Protein AF-A0A7Z9XCG2-F1 (afdb_monomer_lite)

Radius of gyration: 24.14 Å; chains: 1; bounding box: 69×81×58 Å

Foldseek 3Di:
DDDDDDDDPPPPPPPPPPVPPPQQAFAAAAFFLLCLQVVCVVVDDDDDPPHPLNVDHHADPLVSVLLVLLCVLPVVVSRQLRLDPCSSHHHDPLLSQLSNVVSVLSVPDDPQLVVLVVVQQPAFQVGRQHGRLLSVLSSQLSSDDCVSVPDRSSVDHSLVSCVRRVDVVPCVQQVDPVSQLSNLRHLLSLLSCLLVQADEDDQVPALQALVRCSVVSYHAQNNSQRVSQSSHVNRPWDKFKFWWQDPVNPDIGIWIWIADPVRFIKTATCRDCPAPPSSRIDGPVVRCVNIPTDGGDDD

Structure (mmCIF, N/CA/C/O backbone):
data_AF-A0A7Z9XCG2-F1
#
_entry.id   AF-A0A7Z9XCG2-F1
#
loop_
_atom_site.group_PDB
_atom_site.id
_atom_site.type_symbol
_atom_site.label_atom_id
_atom_site.label_alt_id
_atom_site.label_comp_id
_atom_site.label_asym_id
_atom_site.label_entity_id
_atom_site.label_seq_id
_atom_site.pdbx_PDB_ins_code
_atom_site.Cartn_x
_atom_site.Cartn_y
_atom_site.Cartn_z
_atom_site.occupancy
_atom_site.B_iso_or_equiv
_atom_site.auth_seq_id
_atom_site.auth_comp_id
_atom_site.auth_asym_id
_atom_site.auth_atom_id
_atom_site.pdbx_PDB_model_num
ATOM 1 N N . MET A 1 1 ? 47.042 -62.247 -29.965 1.00 40.38 1 MET A N 1
ATOM 2 C CA . MET A 1 1 ? 47.096 -61.196 -28.916 1.00 40.38 1 MET A CA 1
ATOM 3 C C . MET A 1 1 ? 45.791 -60.407 -28.897 1.00 40.38 1 MET A C 1
ATOM 5 O O . MET A 1 1 ? 45.128 -60.333 -29.918 1.00 40.38 1 MET A O 1
ATOM 9 N N . LYS A 1 2 ? 45.434 -59.864 -27.726 1.00 45.34 2 LYS A N 1
ATOM 10 C CA . LYS A 1 2 ? 44.213 -59.104 -27.384 1.00 45.34 2 LYS A CA 1
ATOM 11 C C . LYS A 1 2 ? 43.728 -58.096 -28.449 1.00 45.34 2 LYS A C 1
ATOM 13 O O . LYS A 1 2 ? 44.536 -57.294 -28.906 1.00 45.34 2 LYS A O 1
ATOM 18 N N . ARG A 1 3 ? 42.401 -57.996 -28.631 1.00 40.50 3 ARG A N 1
ATOM 19 C CA . ARG A 1 3 ? 41.632 -56.726 -28.552 1.00 40.50 3 ARG A CA 1
ATOM 20 C C . ARG A 1 3 ? 40.118 -56.988 -28.499 1.00 40.50 3 ARG A C 1
ATOM 22 O O . ARG A 1 3 ? 39.452 -57.114 -29.516 1.00 40.50 3 ARG A O 1
ATOM 29 N N . THR A 1 4 ? 39.580 -57.059 -27.284 1.00 44.38 4 THR A N 1
ATOM 30 C CA . THR A 1 4 ? 38.139 -57.021 -27.011 1.00 44.38 4 THR A CA 1
ATOM 31 C C . THR A 1 4 ? 37.643 -55.575 -27.078 1.00 44.38 4 THR A C 1
ATOM 33 O O . THR A 1 4 ? 38.018 -54.748 -26.248 1.00 44.38 4 THR A O 1
ATOM 36 N N . GLY A 1 5 ? 36.805 -55.255 -28.064 1.00 42.22 5 GLY A N 1
ATOM 37 C CA . GLY A 1 5 ? 36.137 -53.956 -28.140 1.00 42.22 5 GLY A CA 1
ATOM 38 C C . GLY A 1 5 ? 35.002 -53.871 -27.120 1.00 42.22 5 GLY A C 1
ATOM 39 O O . GLY A 1 5 ? 33.993 -54.554 -27.268 1.00 42.22 5 GLY A O 1
ATOM 40 N N . ARG A 1 6 ? 35.149 -53.034 -26.086 1.00 46.16 6 ARG A N 1
ATOM 41 C CA . ARG A 1 6 ? 34.029 -52.653 -25.213 1.00 46.16 6 ARG A CA 1
ATOM 42 C C . ARG A 1 6 ? 33.215 -51.566 -25.908 1.00 46.16 6 ARG A C 1
ATOM 44 O O . ARG A 1 6 ? 33.686 -50.438 -26.026 1.00 46.16 6 ARG A O 1
ATOM 51 N N . LEU A 1 7 ? 32.002 -51.903 -26.339 1.00 46.25 7 LEU A N 1
ATOM 52 C CA . LEU A 1 7 ? 31.028 -50.921 -26.805 1.00 46.25 7 LEU A CA 1
ATOM 53 C C . LEU A 1 7 ? 30.497 -50.157 -25.581 1.00 46.25 7 LEU A C 1
ATOM 55 O O . LEU A 1 7 ? 29.787 -50.725 -24.752 1.00 46.25 7 LEU A O 1
ATOM 59 N N . LEU A 1 8 ? 30.896 -48.894 -25.423 1.00 42.44 8 LEU A N 1
ATOM 60 C CA . LEU A 1 8 ? 30.461 -48.061 -24.303 1.00 42.44 8 LEU A CA 1
ATOM 61 C C . LEU A 1 8 ? 29.087 -47.458 -24.633 1.00 42.44 8 LEU A C 1
ATOM 63 O O . LEU A 1 8 ? 28.996 -46.489 -25.383 1.00 42.44 8 LEU A O 1
ATOM 67 N N . PHE A 1 9 ? 28.014 -48.037 -24.091 1.00 43.38 9 PHE A N 1
ATOM 68 C CA . PHE A 1 9 ? 26.669 -47.466 -24.201 1.00 43.38 9 PHE A CA 1
ATOM 69 C C . PHE A 1 9 ? 26.565 -46.222 -23.303 1.00 43.38 9 PHE A C 1
ATOM 71 O O . PHE A 1 9 ? 26.283 -46.316 -22.109 1.00 43.38 9 PHE A O 1
ATOM 78 N N . LEU A 1 10 ? 26.822 -45.045 -23.877 1.00 40.88 10 LEU A N 1
ATOM 79 C CA . LEU A 1 10 ? 26.555 -43.761 -23.231 1.00 40.88 10 LEU A CA 1
ATOM 80 C C . LEU A 1 10 ? 25.041 -43.514 -23.206 1.00 40.88 10 LEU A C 1
ATOM 82 O O . LEU A 1 10 ? 24.465 -42.985 -24.155 1.00 40.88 10 LEU A O 1
ATOM 86 N N . PHE A 1 11 ? 24.397 -43.883 -22.099 1.00 41.41 11 PHE A N 1
ATOM 87 C CA . PHE A 1 11 ? 23.059 -43.390 -21.780 1.00 41.41 11 PHE A CA 1
ATOM 88 C C . PHE A 1 11 ? 23.144 -41.889 -21.485 1.00 41.41 11 PHE A C 1
ATOM 90 O O . PHE A 1 11 ? 23.519 -41.467 -20.391 1.00 41.41 11 PHE A O 1
ATOM 97 N N . LEU A 1 12 ? 22.800 -41.083 -22.489 1.00 40.59 12 LEU A N 1
ATOM 98 C CA . LEU A 1 12 ? 22.635 -39.639 -22.371 1.00 40.59 12 LEU A CA 1
ATOM 99 C C . LEU A 1 12 ? 21.358 -39.362 -21.569 1.00 40.59 12 LEU A C 1
ATOM 101 O O . LEU A 1 12 ? 20.262 -39.215 -22.108 1.00 40.59 12 LEU A O 1
ATOM 105 N N . LEU A 1 13 ? 21.514 -39.366 -20.246 1.00 39.84 13 LEU A N 1
ATOM 106 C CA . LEU A 1 13 ? 20.454 -39.139 -19.277 1.00 39.84 13 LEU A CA 1
ATOM 107 C C . LEU A 1 13 ? 20.057 -37.655 -19.296 1.00 39.84 13 LEU A C 1
ATOM 109 O O . LEU A 1 13 ? 20.489 -36.878 -18.446 1.00 39.84 13 LEU A O 1
ATOM 113 N N . PHE A 1 14 ? 19.242 -37.262 -20.279 1.00 39.81 14 PHE A N 1
ATOM 114 C CA . PHE A 1 14 ? 18.624 -35.938 -20.352 1.00 39.81 14 PHE A CA 1
ATOM 115 C C . PHE A 1 14 ? 17.732 -35.718 -19.122 1.00 39.81 14 PHE A C 1
ATOM 117 O O . PHE A 1 14 ? 16.536 -36.008 -19.127 1.00 39.81 14 PHE A O 1
ATOM 124 N N . HIS A 1 15 ? 18.322 -35.182 -18.055 1.00 38.41 15 HIS A N 1
ATOM 125 C CA . HIS A 1 15 ? 17.577 -34.524 -16.994 1.00 38.41 15 HIS A CA 1
ATOM 126 C C . HIS A 1 15 ? 16.995 -33.241 -17.574 1.00 38.41 15 HIS A C 1
ATOM 128 O O . HIS A 1 15 ? 17.601 -32.171 -17.510 1.00 38.41 15 HIS A O 1
ATOM 134 N N . VAL A 1 16 ? 15.802 -33.366 -18.157 1.00 42.75 16 VAL A N 1
ATOM 135 C CA . VAL A 1 16 ? 14.917 -32.227 -18.368 1.00 42.75 16 VAL A CA 1
ATOM 136 C C . VAL A 1 16 ? 14.549 -31.720 -16.979 1.00 42.75 16 VAL A C 1
ATOM 138 O O . VAL A 1 16 ? 13.588 -32.176 -16.360 1.00 42.75 16 VAL A O 1
ATOM 141 N N . LEU A 1 17 ? 15.349 -30.779 -16.480 1.00 39.91 17 LEU A N 1
ATOM 142 C CA . LEU A 1 17 ? 14.949 -29.876 -15.416 1.00 39.91 17 LEU A CA 1
ATOM 143 C C . LEU A 1 17 ? 13.786 -29.048 -15.965 1.00 39.91 17 LEU A C 1
ATOM 145 O O . LEU A 1 17 ? 13.971 -27.937 -16.456 1.00 39.91 17 LEU A O 1
ATOM 149 N N . MET A 1 18 ? 12.576 -29.610 -15.891 1.00 38.16 18 MET A N 1
ATOM 150 C CA . MET A 1 18 ? 11.360 -28.814 -15.884 1.00 38.16 18 MET A CA 1
ATOM 151 C C . MET A 1 18 ? 11.425 -27.982 -14.611 1.00 38.16 18 MET A C 1
ATOM 153 O O . MET A 1 18 ? 10.976 -28.411 -13.550 1.00 38.16 18 MET A O 1
ATOM 157 N N . GLY A 1 19 ? 12.079 -26.825 -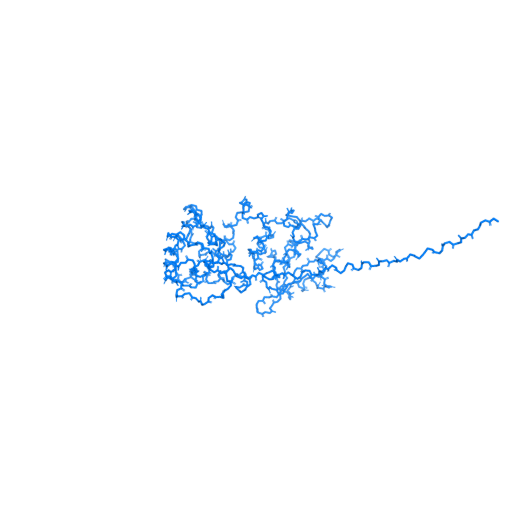14.715 1.00 39.88 19 GLY A N 1
ATOM 158 C CA . GLY A 1 19 ? 12.068 -25.811 -13.681 1.00 39.88 19 GLY A CA 1
ATOM 159 C C . GLY A 1 19 ? 10.615 -25.454 -13.451 1.00 39.88 19 GLY A C 1
ATOM 160 O O . GLY A 1 19 ? 9.997 -24.818 -14.302 1.00 39.88 19 GLY A O 1
ATOM 161 N N . SER A 1 20 ? 10.061 -25.940 -12.342 1.00 41.78 20 SER A N 1
ATOM 162 C CA . SER A 1 20 ? 8.688 -25.676 -11.955 1.00 41.78 20 SER A CA 1
ATOM 163 C C . SER A 1 20 ? 8.487 -24.168 -11.991 1.00 41.78 20 SER A C 1
ATOM 165 O O . SER A 1 20 ? 9.092 -23.459 -11.184 1.00 41.78 20 SER A O 1
ATOM 167 N N . CYS A 1 21 ? 7.663 -23.671 -12.917 1.00 52.31 21 CYS A N 1
ATOM 168 C CA . CYS A 1 21 ? 7.185 -22.297 -12.863 1.00 52.31 21 CYS A CA 1
ATOM 169 C C . CYS A 1 21 ? 6.356 -22.181 -11.586 1.00 52.31 21 CYS A C 1
ATOM 171 O O . CYS A 1 21 ? 5.164 -22.477 -11.587 1.00 52.31 21 CYS A O 1
ATOM 173 N N . ALA A 1 22 ? 7.020 -21.836 -10.483 1.00 64.38 22 ALA A N 1
ATOM 174 C CA . ALA A 1 22 ? 6.398 -21.665 -9.190 1.00 64.38 22 ALA A CA 1
ATOM 175 C C . ALA A 1 22 ? 5.382 -20.534 -9.331 1.00 64.38 22 ALA A C 1
ATOM 177 O O . ALA A 1 22 ? 5.745 -19.360 -9.429 1.00 64.38 22 ALA A O 1
ATOM 178 N N . THR A 1 23 ? 4.107 -20.906 -9.429 1.00 79.81 23 THR A N 1
ATOM 179 C CA . THR A 1 23 ? 3.012 -19.953 -9.548 1.00 79.81 23 THR A CA 1
ATOM 180 C C . THR A 1 23 ? 3.060 -19.051 -8.326 1.00 79.81 23 THR A C 1
ATOM 182 O O . THR A 1 23 ? 2.970 -19.537 -7.199 1.00 79.81 23 THR A O 1
ATOM 185 N N . ILE A 1 24 ? 3.234 -17.746 -8.546 1.00 85.31 24 ILE A N 1
ATOM 186 C CA . ILE A 1 24 ? 3.252 -16.763 -7.462 1.00 85.31 24 ILE A CA 1
ATOM 187 C C . ILE A 1 24 ? 1.910 -16.866 -6.741 1.00 85.31 24 ILE A C 1
ATOM 189 O O . ILE A 1 24 ? 0.857 -16.624 -7.333 1.00 85.31 24 ILE A O 1
ATOM 193 N N . GLN A 1 25 ? 1.954 -17.280 -5.477 1.00 89.19 25 GLN A N 1
ATOM 194 C CA . GLN A 1 25 ? 0.763 -17.377 -4.653 1.00 89.19 25 GLN A CA 1
ATOM 195 C C . GLN A 1 25 ? 0.230 -15.964 -4.419 1.00 89.19 25 GLN A C 1
ATOM 197 O O . GLN A 1 25 ? 0.954 -15.099 -3.925 1.00 89.19 25 GLN A O 1
ATOM 202 N N . ARG A 1 26 ? -1.035 -15.732 -4.786 1.00 92.56 26 ARG A N 1
ATOM 203 C CA . ARG A 1 26 ? -1.718 -14.475 -4.474 1.00 92.56 26 ARG A CA 1
ATOM 204 C C . ARG A 1 26 ? -1.811 -14.316 -2.962 1.00 92.56 26 ARG A C 1
ATOM 206 O O . ARG A 1 26 ? -2.138 -15.272 -2.253 1.00 92.56 26 ARG A O 1
ATOM 213 N N . THR A 1 27 ? -1.547 -13.108 -2.486 1.00 92.44 27 THR A N 1
ATOM 214 C CA . THR A 1 27 ? -1.779 -12.735 -1.095 1.00 92.44 27 THR A CA 1
ATOM 215 C C . THR A 1 27 ? -3.277 -12.849 -0.777 1.00 92.44 27 THR A C 1
ATOM 217 O O . THR A 1 27 ? -4.140 -12.879 -1.660 1.00 92.44 27 THR A O 1
ATOM 220 N N . GLN A 1 28 ? -3.576 -13.030 0.505 1.00 92.38 28 GLN A N 1
ATOM 221 C CA . GLN A 1 28 ? -4.927 -13.044 1.053 1.00 92.38 28 GLN A CA 1
ATOM 222 C C . GLN A 1 28 ? -5.018 -11.944 2.118 1.00 92.38 28 GLN A C 1
ATOM 224 O O . GLN A 1 28 ? -4.022 -11.725 2.824 1.00 92.38 28 GLN A O 1
ATOM 229 N N . PRO A 1 29 ? -6.172 -11.272 2.267 1.00 93.94 29 PRO A N 1
ATOM 230 C CA . PRO A 1 29 ? -6.393 -10.318 3.343 1.00 93.94 29 PRO A CA 1
ATOM 231 C C . PRO A 1 29 ? -6.125 -10.935 4.716 1.00 93.94 29 PRO A C 1
ATOM 233 O O . PRO A 1 29 ? -6.481 -12.086 4.981 1.00 93.94 29 PRO A O 1
ATOM 236 N N . ASN A 1 30 ? -5.516 -10.163 5.616 1.00 93.94 30 ASN A N 1
ATOM 237 C CA . ASN A 1 30 ? -5.499 -10.528 7.025 1.00 93.94 30 ASN A CA 1
ATOM 238 C C . ASN A 1 30 ? -6.943 -10.581 7.539 1.00 93.94 30 ASN A C 1
ATOM 240 O O . ASN A 1 30 ? -7.778 -9.736 7.206 1.00 93.94 30 ASN A O 1
ATOM 244 N N . VAL A 1 31 ? -7.219 -11.548 8.409 1.00 93.31 31 VAL A N 1
ATOM 245 C CA . VAL A 1 31 ? -8.427 -11.510 9.231 1.00 93.31 31 VAL A CA 1
ATOM 246 C C . VAL A 1 31 ? -8.263 -10.381 10.248 1.00 93.31 31 VAL A C 1
ATOM 248 O O . VAL A 1 31 ? -7.180 -10.170 10.791 1.00 93.31 31 VAL A O 1
ATOM 251 N N . THR A 1 32 ? -9.330 -9.625 10.481 1.00 95.38 32 THR A N 1
ATOM 252 C CA . THR A 1 32 ? -9.276 -8.464 11.369 1.00 95.38 32 THR A CA 1
ATOM 253 C C . THR A 1 32 ? -9.030 -8.865 12.829 1.00 95.38 32 THR A C 1
ATOM 255 O O . THR A 1 32 ? -9.556 -9.865 13.320 1.00 95.38 32 THR A O 1
ATOM 258 N N . ALA A 1 33 ? -8.249 -8.068 13.553 1.00 95.44 33 ALA A N 1
ATOM 259 C CA . ALA A 1 33 ? -7.972 -8.265 14.969 1.00 95.44 33 ALA A CA 1
ATOM 260 C C . ALA A 1 33 ? -9.211 -8.044 15.860 1.00 95.44 33 ALA A C 1
ATOM 262 O O . ALA A 1 33 ? -9.196 -8.461 17.016 1.00 95.44 33 ALA A O 1
ATOM 263 N N . LEU A 1 34 ? -10.297 -7.460 15.330 1.00 95.88 34 LEU A N 1
ATOM 264 C CA . LEU A 1 34 ? -11.549 -7.237 16.064 1.00 95.88 34 LEU A CA 1
ATOM 265 C C . LEU A 1 34 ? -12.199 -8.535 16.574 1.00 95.88 34 LEU A C 1
ATOM 267 O O . LEU A 1 34 ? -12.823 -8.509 17.630 1.00 95.88 34 LEU A O 1
ATOM 271 N N . TYR A 1 35 ? -11.972 -9.686 15.926 1.00 94.44 35 TYR A N 1
ATOM 272 C CA . TYR A 1 35 ? -12.418 -10.993 16.448 1.00 94.44 35 TYR A CA 1
ATOM 273 C C . TYR A 1 35 ? -11.757 -11.383 17.787 1.00 94.44 35 TYR A C 1
ATOM 275 O O . TYR A 1 35 ? -12.170 -12.348 18.418 1.00 94.44 35 TYR A O 1
ATOM 283 N N . ARG A 1 36 ? -10.742 -10.640 18.253 1.00 94.00 36 ARG A N 1
ATOM 284 C CA . ARG A 1 36 ? -10.112 -10.794 19.579 1.00 94.00 36 ARG A CA 1
ATOM 285 C C . ARG A 1 36 ? -10.729 -9.862 20.638 1.00 94.00 36 ARG A C 1
ATOM 287 O O . ARG A 1 36 ? -10.115 -9.642 21.685 1.00 94.00 36 ARG A O 1
ATOM 294 N N . ILE A 1 37 ? -11.902 -9.282 20.355 1.00 94.69 37 ILE A N 1
ATOM 295 C CA . ILE A 1 37 ? -12.646 -8.356 21.222 1.00 94.69 37 ILE A CA 1
ATOM 296 C C . ILE A 1 37 ? -14.043 -8.948 21.507 1.00 94.69 37 ILE A C 1
ATOM 298 O O . ILE A 1 37 ? -14.983 -8.693 20.750 1.00 94.69 37 ILE A O 1
ATOM 302 N N . PRO A 1 38 ? -14.222 -9.703 22.611 1.00 91.81 38 PRO A N 1
ATOM 303 C CA . PRO A 1 38 ? -15.470 -10.428 22.887 1.00 91.81 38 PRO A CA 1
ATOM 304 C C . PRO A 1 38 ? -16.731 -9.550 22.920 1.00 91.81 38 PRO A C 1
ATOM 306 O O . PRO A 1 38 ? -17.813 -9.998 22.558 1.00 91.81 38 PRO A O 1
ATOM 309 N N . ALA A 1 39 ? -16.603 -8.279 23.318 1.00 94.19 39 ALA A N 1
ATOM 310 C CA . ALA A 1 39 ? -17.728 -7.347 23.431 1.00 94.19 39 ALA A CA 1
ATOM 311 C C . ALA A 1 39 ? -18.404 -6.991 22.089 1.00 94.19 39 ALA A C 1
ATOM 313 O O . ALA A 1 39 ? -19.564 -6.580 22.087 1.00 94.19 39 ALA A O 1
ATOM 314 N N . ILE A 1 40 ? -17.700 -7.141 20.960 1.00 93.62 40 ILE A N 1
ATOM 315 C CA . ILE A 1 40 ? -18.233 -6.854 19.616 1.00 93.62 40 ILE A CA 1
ATOM 316 C C . ILE A 1 40 ? -18.288 -8.086 18.712 1.00 93.62 40 ILE A C 1
ATOM 318 O O . ILE A 1 40 ? -18.834 -7.985 17.622 1.00 93.62 40 ILE A O 1
ATOM 322 N N . GLU A 1 41 ? -17.797 -9.248 19.155 1.00 89.25 41 GLU A N 1
ATOM 323 C CA . GLU A 1 41 ? -17.725 -10.484 18.358 1.00 89.25 41 GLU A CA 1
ATOM 324 C C . GLU A 1 41 ? -19.065 -10.843 17.691 1.00 89.25 41 GLU A C 1
ATOM 326 O O . GLU A 1 41 ? -19.109 -11.104 16.493 1.00 89.25 41 GLU A O 1
ATOM 331 N N . ALA A 1 42 ? -20.173 -10.748 18.434 1.00 90.06 42 ALA A N 1
ATOM 332 C CA . ALA A 1 42 ? -21.524 -11.027 17.937 1.00 90.06 42 ALA A CA 1
ATOM 333 C C . ALA A 1 42 ? -22.054 -10.022 16.886 1.00 90.06 42 ALA A C 1
ATOM 335 O O . ALA A 1 42 ? -23.115 -10.249 16.308 1.00 90.06 42 ALA A O 1
ATOM 336 N N . GLN A 1 43 ? -21.352 -8.907 16.664 1.00 93.56 43 GLN A N 1
ATOM 337 C CA . GLN A 1 43 ? -21.676 -7.882 15.665 1.00 93.56 43 GLN A CA 1
ATOM 338 C C . GLN A 1 43 ? -20.814 -8.005 14.400 1.00 93.56 43 GLN A C 1
ATOM 340 O O . GLN A 1 43 ? -21.110 -7.353 13.398 1.00 93.56 43 GLN A O 1
ATOM 345 N N . LEU A 1 44 ? -19.737 -8.797 14.444 1.00 92.56 44 LEU A N 1
ATOM 346 C CA . LEU A 1 44 ? -18.829 -8.978 13.316 1.00 92.56 44 LEU A CA 1
ATOM 347 C C . LEU A 1 44 ? -19.453 -9.908 12.259 1.00 92.56 44 LEU A C 1
ATOM 349 O O . LEU A 1 44 ? -20.291 -10.754 12.588 1.00 92.56 44 LEU A O 1
ATOM 353 N N . PRO A 1 45 ? -19.038 -9.800 10.983 1.00 89.69 45 PRO A N 1
ATOM 354 C CA . PRO A 1 45 ? -19.406 -10.776 9.963 1.00 89.69 45 PRO A CA 1
ATOM 355 C C . PRO A 1 45 ? -19.035 -12.215 10.379 1.00 89.69 45 PRO A C 1
ATOM 357 O O . PRO A 1 45 ? -18.085 -12.411 11.137 1.00 89.69 45 PRO A O 1
ATOM 360 N N . PRO A 1 46 ? -19.722 -13.252 9.867 1.00 87.56 46 PRO A N 1
ATOM 361 C CA . PRO A 1 46 ? -19.322 -14.633 10.116 1.00 87.56 46 PRO A CA 1
ATOM 362 C C . PRO A 1 46 ? -17.908 -14.909 9.590 1.00 87.56 46 PRO A C 1
ATOM 364 O O . PRO A 1 46 ? -17.623 -14.705 8.409 1.00 87.56 46 PRO A O 1
ATOM 367 N N . LEU A 1 47 ? -17.030 -15.410 10.457 1.00 84.19 47 LEU A N 1
ATOM 368 C CA . LEU A 1 47 ? -15.678 -15.812 10.084 1.00 84.19 47 LEU A CA 1
ATOM 369 C C . LEU A 1 47 ? -15.650 -17.276 9.633 1.00 84.19 47 LEU A C 1
ATOM 371 O O . LEU A 1 47 ? -16.277 -18.139 10.248 1.00 84.19 47 LEU A O 1
ATOM 375 N N . GLU A 1 48 ? -14.869 -17.587 8.596 1.00 74.75 48 GLU A N 1
ATOM 376 C CA . GLU A 1 48 ? -14.622 -18.981 8.230 1.00 74.75 48 GLU A CA 1
ATOM 377 C C . GLU A 1 48 ? -13.950 -19.734 9.390 1.00 74.75 48 GLU A C 1
ATOM 379 O O . GLU A 1 48 ? -12.927 -19.302 9.932 1.00 74.75 48 GLU A O 1
ATOM 384 N N . ALA A 1 49 ? -14.503 -20.899 9.743 1.00 60.00 49 ALA A N 1
ATOM 385 C CA . ALA A 1 49 ? -14.224 -21.647 10.977 1.00 60.00 49 ALA A CA 1
ATOM 386 C C . ALA A 1 49 ? -12.792 -22.224 11.126 1.00 60.00 49 ALA A C 1
ATOM 388 O O . ALA A 1 49 ? -12.560 -23.115 11.941 1.00 60.00 49 ALA A O 1
ATOM 389 N N . LYS A 1 50 ? -11.827 -21.763 10.321 1.00 62.50 50 LYS A N 1
ATOM 390 C CA . LYS A 1 50 ? -10.424 -22.210 10.300 1.00 62.50 50 LYS A CA 1
ATOM 391 C C . LYS A 1 50 ? -9.408 -21.078 10.506 1.00 62.50 50 LYS A C 1
ATOM 393 O O . LYS A 1 50 ? -8.213 -21.317 10.355 1.00 62.50 50 LYS A O 1
ATOM 398 N N . SER A 1 51 ? -9.846 -19.860 10.837 1.00 71.06 51 SER A N 1
ATOM 399 C CA . SER A 1 51 ? -8.931 -18.730 11.049 1.00 71.06 51 SER A CA 1
ATOM 400 C C . SER A 1 51 ? -7.997 -18.947 12.257 1.00 71.06 51 SER A C 1
ATOM 402 O O . SER A 1 51 ? -8.483 -19.046 13.386 1.00 71.06 51 SER A O 1
ATOM 404 N N . PRO A 1 52 ? -6.657 -18.926 12.081 1.00 70.44 52 PRO A N 1
ATOM 405 C CA . PRO A 1 52 ? -5.702 -19.061 13.188 1.00 70.44 52 PRO A CA 1
ATOM 406 C C . PRO A 1 52 ? -5.746 -17.915 14.210 1.00 70.44 52 PRO A C 1
ATOM 408 O O . PRO A 1 52 ? -5.147 -18.020 15.279 1.00 70.44 52 PRO A O 1
ATOM 411 N N . LEU A 1 53 ? -6.412 -16.801 13.884 1.00 67.56 53 LEU A N 1
ATOM 412 C CA . LEU A 1 53 ? -6.528 -15.631 14.759 1.00 67.56 53 LEU A CA 1
ATOM 413 C C . LEU A 1 53 ? -7.499 -15.840 15.928 1.00 67.56 53 LEU A C 1
ATOM 415 O O . LEU A 1 53 ? -7.282 -15.241 16.977 1.00 67.56 53 LEU A O 1
ATOM 419 N N . LEU A 1 54 ? -8.484 -16.738 15.793 1.00 65.25 54 LEU A N 1
ATOM 420 C CA . LEU A 1 54 ? -9.401 -17.110 16.884 1.00 65.25 54 LEU A CA 1
ATOM 421 C C . LEU A 1 54 ? -8.696 -17.835 18.044 1.00 65.25 54 LEU A C 1
ATOM 423 O O . LEU A 1 54 ? -9.214 -17.878 19.152 1.00 65.25 54 LEU A O 1
ATOM 427 N N . ALA A 1 55 ? -7.507 -18.396 17.804 1.00 70.50 55 ALA A N 1
ATOM 428 C CA . ALA A 1 55 ? -6.707 -19.078 18.822 1.00 70.50 55 ALA A CA 1
ATOM 429 C C . ALA A 1 55 ? -5.735 -18.143 19.573 1.00 70.50 55 ALA A C 1
ATOM 431 O O . ALA A 1 55 ? -4.901 -18.623 20.341 1.00 70.50 55 ALA A O 1
ATOM 432 N N . ARG A 1 56 ? -5.775 -16.824 19.324 1.00 81.12 56 ARG A N 1
ATOM 433 C CA . ARG A 1 56 ? -4.884 -15.847 19.972 1.00 81.12 56 ARG A CA 1
ATOM 434 C C . ARG A 1 56 ? -5.521 -15.246 21.219 1.00 81.12 56 ARG A C 1
ATOM 436 O O . ARG A 1 56 ? -6.735 -15.122 21.320 1.00 81.12 56 ARG A O 1
ATOM 443 N N . GLU A 1 57 ? -4.668 -14.810 22.141 1.00 88.56 57 GLU A N 1
ATOM 444 C CA . GLU A 1 57 ? -5.075 -14.034 23.314 1.00 88.56 57 GLU A CA 1
ATOM 445 C C . GLU A 1 57 ? -5.892 -12.789 22.916 1.00 88.56 57 GLU A C 1
ATOM 447 O O . GLU A 1 57 ? -5.624 -12.199 21.858 1.00 88.56 57 GLU A O 1
ATOM 452 N N . PRO A 1 58 ? -6.820 -12.320 23.771 1.00 92.81 58 PRO A N 1
ATOM 453 C CA . PRO A 1 58 ? -7.485 -11.033 23.590 1.00 92.81 58 PRO A CA 1
ATOM 454 C C . PRO A 1 58 ? -6.498 -9.876 23.377 1.00 92.81 58 PRO A C 1
ATOM 456 O O . PRO A 1 58 ? -5.332 -9.933 23.784 1.00 92.81 58 PRO A O 1
ATOM 459 N N . LEU A 1 59 ? -6.968 -8.807 22.735 1.00 94.88 59 LEU A N 1
ATOM 460 C CA . LEU A 1 59 ? -6.204 -7.558 22.642 1.00 94.88 59 LEU A CA 1
ATOM 461 C C . LEU A 1 59 ? -6.079 -6.883 24.027 1.00 94.88 59 LEU A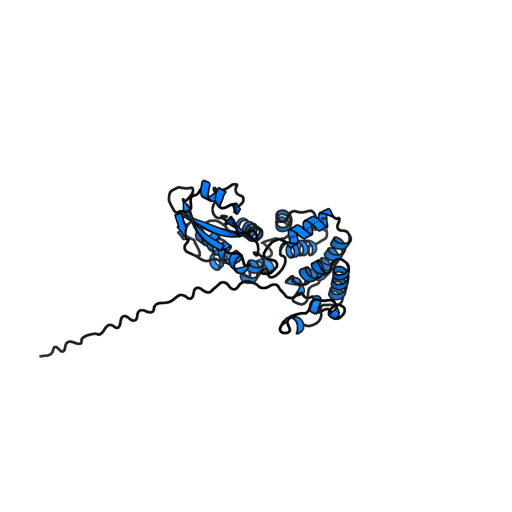 C 1
ATOM 463 O O . LEU A 1 59 ? -6.925 -7.118 24.896 1.00 94.88 59 LEU A O 1
ATOM 467 N N . PRO A 1 60 ? -5.077 -6.013 24.261 1.00 96.12 60 PRO A N 1
ATOM 468 C CA . PRO A 1 60 ? -4.961 -5.274 25.518 1.00 96.12 60 PRO A CA 1
ATOM 469 C C . PRO A 1 60 ? -6.217 -4.419 25.777 1.00 96.12 60 PRO A C 1
ATOM 471 O O . PRO A 1 60 ? -6.725 -3.824 24.825 1.00 96.12 60 PRO A O 1
ATOM 474 N N . PRO A 1 61 ? -6.718 -4.286 27.022 1.00 96.88 61 PRO A N 1
ATOM 475 C CA . PRO A 1 61 ? -7.967 -3.565 27.294 1.00 96.88 61 PRO A CA 1
ATOM 476 C C . PRO A 1 61 ? -8.064 -2.138 26.713 1.00 96.88 61 PRO A C 1
ATOM 478 O O . PRO A 1 61 ? -9.121 -1.822 26.169 1.00 96.88 61 PRO A O 1
ATOM 481 N N . PRO A 1 62 ? -7.002 -1.298 26.710 1.00 97.69 62 PRO A N 1
ATOM 482 C CA . PRO A 1 62 ? -7.053 0.013 26.051 1.00 97.69 62 PRO A CA 1
ATOM 483 C C . PRO A 1 62 ? -7.324 -0.079 24.543 1.00 97.69 62 PRO A C 1
ATOM 485 O O . PRO A 1 62 ? -8.062 0.724 23.989 1.00 97.69 62 PRO A O 1
ATOM 488 N N . VAL A 1 63 ? -6.770 -1.097 23.880 1.00 97.62 63 VAL A N 1
ATOM 489 C CA . VAL A 1 63 ? -6.953 -1.341 22.441 1.00 97.62 63 VAL A CA 1
ATOM 490 C C . VAL A 1 63 ? -8.355 -1.861 22.151 1.00 97.62 63 VAL A C 1
ATOM 492 O O . VAL A 1 63 ? -8.949 -1.473 21.152 1.00 97.62 63 VAL A O 1
ATOM 495 N N . GLN A 1 64 ? -8.907 -2.701 23.034 1.00 97.81 64 GLN A N 1
ATOM 496 C CA . GLN A 1 64 ? -10.300 -3.138 22.925 1.00 97.81 64 GLN A CA 1
ATOM 497 C C . GLN A 1 64 ? -11.265 -1.949 22.989 1.00 97.81 64 GLN A C 1
ATOM 499 O O . GLN A 1 64 ? -12.156 -1.866 22.151 1.00 97.81 64 GLN A O 1
ATOM 504 N N . ALA A 1 65 ? -11.069 -1.029 23.939 1.00 98.06 65 ALA A N 1
ATOM 505 C CA . ALA A 1 65 ? -11.905 0.163 24.082 1.00 98.06 65 ALA A CA 1
ATOM 506 C C . ALA A 1 65 ? -11.825 1.074 22.843 1.00 98.06 65 ALA A C 1
ATOM 508 O O . ALA A 1 65 ? -12.855 1.407 22.265 1.00 98.06 65 ALA A O 1
ATOM 509 N N . LEU A 1 66 ? -10.612 1.386 22.374 1.00 98.44 66 LEU A N 1
ATOM 510 C CA . LEU A 1 66 ? -10.407 2.227 21.188 1.00 98.44 66 LEU A CA 1
ATOM 511 C C . LEU A 1 66 ? -10.991 1.614 19.905 1.00 98.44 66 LEU A C 1
ATOM 513 O O . LEU A 1 66 ? -11.536 2.334 19.073 1.00 98.44 66 LEU A O 1
ATOM 517 N N . PHE A 1 67 ? -10.921 0.288 19.740 1.00 98.25 67 PHE A N 1
ATOM 518 C CA . PHE A 1 67 ? -11.577 -0.383 18.614 1.00 98.25 67 PHE A CA 1
ATOM 519 C C . PHE A 1 67 ? -13.100 -0.425 18.739 1.00 98.25 67 PHE A C 1
ATOM 521 O O . PHE A 1 67 ? -13.769 -0.355 17.715 1.00 98.25 67 PHE A O 1
ATOM 528 N N . GLN A 1 68 ? -13.657 -0.537 19.948 1.00 98.00 68 GLN A N 1
ATOM 529 C CA . GLN A 1 68 ? -15.107 -0.449 20.160 1.00 98.00 68 GLN A CA 1
ATOM 530 C C . GLN A 1 68 ? -15.631 0.944 19.794 1.00 98.00 68 GLN A C 1
ATOM 532 O O . GLN A 1 68 ? -16.647 1.057 19.113 1.00 98.00 68 GLN A O 1
ATOM 537 N N . GLU A 1 69 ? -14.904 1.989 20.190 1.00 98.19 69 GLU A N 1
ATOM 538 C CA . GLU A 1 69 ? -15.196 3.379 19.838 1.00 98.19 69 GLU A CA 1
ATOM 539 C C . GLU A 1 69 ? -15.094 3.615 18.325 1.00 98.19 69 GLU A C 1
ATOM 541 O O . GLU A 1 69 ? -16.061 4.054 17.704 1.00 98.19 69 GLU A O 1
ATOM 546 N N . LEU A 1 70 ? -13.978 3.221 17.700 1.00 98.19 70 LEU A N 1
ATOM 547 C CA . LEU A 1 70 ? -13.807 3.342 16.251 1.00 98.19 70 LEU A CA 1
ATOM 548 C C . LEU A 1 70 ? -14.862 2.538 15.472 1.00 98.19 70 LEU A C 1
ATOM 550 O O . LEU A 1 70 ? -15.346 3.016 14.454 1.00 98.19 70 LEU A O 1
ATOM 554 N N . TYR A 1 71 ? -15.262 1.355 15.950 1.00 97.94 71 TYR A N 1
ATOM 555 C CA . TYR A 1 71 ? -16.313 0.542 15.323 1.00 97.94 71 TYR A CA 1
ATOM 556 C C . TYR A 1 71 ? -17.708 1.175 15.444 1.00 97.94 71 TYR A C 1
ATOM 558 O O . TYR A 1 71 ? -18.538 0.996 14.554 1.00 97.94 71 TYR A O 1
ATOM 566 N N . ALA A 1 72 ? -17.966 1.930 16.517 1.00 97.31 72 ALA A N 1
ATOM 567 C CA . ALA A 1 72 ? -19.193 2.708 16.674 1.00 97.31 72 ALA A CA 1
ATOM 568 C C . ALA A 1 72 ? -19.220 3.962 15.776 1.00 97.31 72 ALA A C 1
ATOM 570 O O . ALA A 1 72 ? -20.302 4.381 15.364 1.00 97.31 72 ALA A O 1
ATOM 571 N N . LEU A 1 73 ? -18.054 4.540 15.455 1.00 97.38 73 LEU A N 1
ATOM 572 C CA . LEU A 1 73 ? -17.910 5.646 14.498 1.00 97.38 73 LEU A CA 1
ATOM 573 C C . LEU A 1 73 ? -18.016 5.170 13.038 1.00 97.38 73 LEU A C 1
ATOM 575 O O . LEU A 1 73 ? -18.794 5.721 12.263 1.00 97.38 73 LEU A O 1
ATOM 579 N N . ASP A 1 74 ? -17.233 4.154 12.669 1.00 97.81 74 ASP A N 1
ATOM 580 C CA . ASP A 1 74 ? -17.217 3.518 11.350 1.00 97.81 74 ASP A CA 1
ATOM 581 C C . ASP A 1 74 ? -16.755 2.054 11.475 1.00 97.81 74 ASP A C 1
ATOM 583 O O . ASP A 1 74 ? -15.564 1.734 11.579 1.00 97.81 74 ASP A O 1
ATOM 587 N N . SER A 1 75 ? -17.723 1.138 11.434 1.00 97.31 75 SER A N 1
ATOM 588 C CA . SER A 1 75 ? -17.477 -0.301 11.532 1.00 97.31 75 SER A CA 1
ATOM 589 C C . SER A 1 75 ? -16.628 -0.848 10.383 1.00 97.31 75 SER A C 1
ATOM 591 O O . SER A 1 75 ? -15.821 -1.752 10.603 1.00 97.31 75 SER A O 1
ATOM 593 N N . SER A 1 76 ? -16.745 -0.298 9.171 1.00 96.88 76 SER A N 1
ATOM 594 C CA . SER A 1 76 ? -15.995 -0.772 8.000 1.00 96.88 76 SER A CA 1
ATOM 595 C C . SER A 1 76 ? -14.527 -0.362 8.085 1.00 96.88 76 SER A C 1
ATOM 597 O O . SER A 1 76 ? -13.634 -1.181 7.850 1.00 96.88 76 SER A O 1
ATOM 599 N N . LEU A 1 77 ? -14.267 0.874 8.511 1.00 98.00 77 LEU A N 1
ATOM 600 C CA . LEU A 1 77 ? -12.920 1.365 8.772 1.00 98.00 77 LEU A CA 1
ATOM 601 C C . LEU A 1 77 ? -12.259 0.627 9.942 1.00 98.00 77 LEU A C 1
ATOM 603 O O . LEU A 1 77 ? -11.099 0.230 9.834 1.00 98.00 77 LEU A O 1
ATOM 607 N N . ALA A 1 78 ? -12.988 0.383 11.035 1.00 98.12 78 ALA A N 1
ATOM 608 C CA . ALA A 1 78 ? -12.478 -0.376 12.177 1.00 98.12 78 ALA A CA 1
ATOM 609 C C . ALA A 1 78 ? -12.082 -1.813 11.787 1.00 98.12 78 ALA A C 1
ATOM 611 O O . ALA A 1 78 ? -11.007 -2.289 12.170 1.00 98.12 78 ALA A O 1
ATOM 612 N N . LEU A 1 79 ? -12.904 -2.485 10.967 1.00 97.06 79 LEU A N 1
ATOM 613 C CA . LEU A 1 79 ? -12.582 -3.797 10.399 1.00 97.06 79 LEU A CA 1
ATOM 614 C C . LEU A 1 79 ? -11.278 -3.755 9.585 1.00 97.06 79 LEU A C 1
ATOM 616 O O . LEU A 1 79 ? -10.454 -4.657 9.755 1.00 97.06 79 LEU A O 1
ATOM 620 N N . GLU A 1 80 ? -11.068 -2.730 8.749 1.00 97.69 80 GLU A N 1
ATOM 621 C CA . GLU A 1 80 ? -9.864 -2.571 7.914 1.00 97.69 80 GLU A CA 1
ATOM 622 C C . GLU A 1 80 ? -8.608 -2.212 8.730 1.00 97.69 80 GLU A C 1
ATOM 624 O O . GLU A 1 80 ? -7.562 -2.828 8.517 1.00 97.69 80 GLU A O 1
ATOM 629 N N . ILE A 1 81 ? -8.701 -1.310 9.720 1.00 97.69 81 ILE A N 1
ATOM 630 C CA . ILE A 1 81 ? -7.606 -1.023 10.672 1.00 97.69 81 ILE A CA 1
ATOM 631 C C . ILE A 1 81 ? -7.187 -2.310 11.389 1.00 97.69 81 ILE A C 1
ATOM 633 O O . ILE A 1 81 ? -5.999 -2.606 11.502 1.00 97.69 81 ILE A O 1
ATOM 637 N N . GLY A 1 82 ? -8.144 -3.136 11.821 1.00 97.06 82 GLY A N 1
ATOM 638 C CA . GLY A 1 82 ? -7.831 -4.407 12.469 1.00 97.06 82 GLY A CA 1
ATOM 639 C C . GLY A 1 82 ? -7.100 -5.415 11.568 1.00 97.06 82 GLY A C 1
ATOM 640 O O . GLY A 1 82 ? -6.561 -6.390 12.089 1.00 97.06 82 GLY A O 1
ATOM 641 N N . LYS A 1 83 ? -7.021 -5.213 10.242 1.00 97.00 83 LYS A N 1
ATOM 642 C CA . LYS A 1 83 ? -6.185 -6.032 9.338 1.00 97.00 83 LYS A CA 1
ATOM 643 C C . LYS A 1 83 ? -4.708 -5.620 9.341 1.00 97.00 83 LYS A C 1
ATOM 645 O O . LYS A 1 83 ? -3.873 -6.394 8.867 1.00 97.00 83 LYS A O 1
ATOM 650 N N . LEU A 1 84 ? -4.358 -4.439 9.860 1.00 97.94 84 LEU A N 1
ATOM 651 C CA . LEU A 1 84 ? -2.976 -3.948 9.867 1.00 97.94 84 LEU A CA 1
ATOM 652 C C . LEU A 1 84 ? -2.040 -4.897 10.658 1.00 97.94 84 LEU A C 1
ATOM 654 O O . LEU A 1 84 ? -2.458 -5.440 11.692 1.00 97.94 84 LEU A O 1
ATOM 658 N N . PRO A 1 85 ? -0.786 -5.122 10.204 1.00 95.88 85 PRO A N 1
ATOM 659 C CA . PRO A 1 85 ? 0.229 -5.933 10.892 1.00 95.88 85 PRO A CA 1
ATOM 660 C C . PRO A 1 85 ? 0.394 -5.606 12.379 1.00 95.88 85 PRO A C 1
ATOM 662 O O . PRO A 1 85 ? 0.528 -6.510 13.203 1.00 95.88 85 PRO A O 1
ATOM 665 N N . GLU A 1 86 ? 0.316 -4.318 12.703 1.00 95.88 86 GLU A N 1
ATOM 666 C CA . GLU A 1 86 ? 0.447 -3.707 14.025 1.00 95.88 86 GLU A CA 1
ATOM 667 C C . GLU A 1 86 ? -0.504 -4.321 15.073 1.00 95.88 86 GLU A C 1
ATOM 669 O O . GLU A 1 86 ? -0.150 -4.406 16.249 1.00 95.88 86 GLU A O 1
ATOM 674 N N . PHE A 1 87 ? -1.674 -4.822 14.652 1.00 95.94 87 PHE A N 1
ATOM 675 C CA . PHE A 1 87 ? -2.691 -5.422 15.532 1.00 95.94 87 PHE A CA 1
ATOM 676 C C . PHE A 1 87 ? -2.799 -6.947 15.435 1.00 95.94 87 PHE A C 1
ATOM 678 O O . PHE A 1 87 ? -3.563 -7.570 16.177 1.00 95.94 87 PHE A O 1
ATOM 685 N N . GLN A 1 88 ? -2.022 -7.584 14.554 1.00 94.06 88 GLN A N 1
ATOM 686 C CA . GLN A 1 88 ? -2.026 -9.045 14.439 1.00 94.06 88 GLN A CA 1
ATOM 687 C C . GLN A 1 88 ? -1.398 -9.705 15.679 1.00 94.06 88 GLN A C 1
ATOM 689 O O . GLN A 1 88 ? -1.814 -10.796 16.075 1.00 94.06 88 GLN A O 1
ATOM 694 N N . GLY A 1 89 ? -0.400 -9.053 16.285 1.00 92.00 89 GLY A N 1
ATOM 695 C CA . GLY A 1 89 ? 0.258 -9.475 17.527 1.00 92.00 89 GLY A CA 1
ATOM 696 C C . GLY A 1 89 ? -0.328 -8.813 18.779 1.00 92.00 89 GLY A C 1
ATOM 697 O O . GLY A 1 89 ? -1.515 -8.490 18.832 1.00 92.00 89 GLY A O 1
ATOM 698 N N . GLN A 1 90 ? 0.516 -8.601 19.791 1.00 93.56 90 GLN A N 1
ATOM 699 C CA . GLN A 1 90 ? 0.213 -7.684 20.891 1.00 93.56 90 GLN A CA 1
ATOM 700 C C . GLN A 1 90 ? 0.798 -6.298 20.545 1.00 93.56 90 GLN A C 1
ATOM 702 O O . GLN A 1 90 ? 2.016 -6.202 20.379 1.00 93.56 90 GLN A O 1
ATOM 707 N N . PRO A 1 91 ? -0.027 -5.245 20.381 1.00 95.06 91 PRO A N 1
ATOM 708 C CA . PRO A 1 91 ? 0.446 -3.906 20.025 1.00 95.06 91 PRO A CA 1
ATOM 709 C C . PRO A 1 91 ? 1.211 -3.249 21.183 1.00 95.06 91 PRO A C 1
ATOM 711 O O . PRO A 1 91 ? 0.841 -3.390 22.350 1.00 95.06 91 PRO A O 1
ATOM 714 N N . GLY A 1 92 ? 2.270 -2.504 20.859 1.00 95.56 92 GLY A N 1
ATOM 715 C CA . GLY A 1 92 ? 3.051 -1.730 21.824 1.00 95.56 92 GLY A CA 1
ATOM 716 C C . GLY A 1 92 ? 2.482 -0.330 22.064 1.00 95.56 92 GLY A C 1
ATOM 717 O O . GLY A 1 92 ? 1.554 0.115 21.391 1.00 95.56 92 GLY A O 1
ATOM 718 N N . GLN A 1 93 ? 3.075 0.412 23.005 1.00 95.44 93 GLN A N 1
ATOM 719 C CA . GLN A 1 93 ? 2.573 1.732 23.412 1.00 95.44 93 GLN A CA 1
ATOM 720 C C . GLN A 1 93 ? 2.444 2.732 22.246 1.00 95.44 93 GLN A C 1
ATOM 722 O O . GLN A 1 93 ? 1.480 3.493 22.214 1.00 95.44 93 GLN A O 1
ATOM 727 N N . ARG A 1 94 ? 3.366 2.706 21.267 1.00 94.25 94 ARG A N 1
ATOM 728 C CA . ARG A 1 94 ? 3.286 3.560 20.065 1.00 94.25 94 ARG A CA 1
ATOM 729 C C . ARG A 1 94 ? 2.025 3.266 19.251 1.00 94.25 94 ARG A C 1
ATOM 731 O O . ARG A 1 94 ? 1.324 4.201 18.885 1.00 94.25 94 ARG A O 1
ATOM 738 N N . GLN A 1 95 ? 1.701 1.988 19.046 1.00 96.25 95 GLN A N 1
ATOM 739 C CA . GLN A 1 95 ? 0.498 1.567 18.324 1.00 96.25 95 GLN A CA 1
ATOM 740 C C . GLN A 1 95 ? -0.782 1.938 19.086 1.00 96.25 95 GLN A C 1
ATOM 742 O O . GLN A 1 95 ? -1.754 2.358 18.472 1.00 96.25 95 GLN A O 1
ATOM 747 N N . ILE A 1 96 ? -0.786 1.833 20.421 1.00 97.00 96 ILE A N 1
ATOM 748 C CA . ILE A 1 96 ? -1.935 2.240 21.251 1.00 97.00 96 ILE A CA 1
ATOM 749 C C . ILE A 1 96 ? -2.184 3.750 21.122 1.00 97.00 96 ILE A C 1
ATOM 751 O O . ILE A 1 96 ? -3.311 4.170 20.872 1.00 97.00 96 ILE A O 1
ATOM 755 N N . SER A 1 97 ? -1.136 4.569 21.248 1.00 95.12 97 SER A N 1
ATOM 756 C CA . SER A 1 97 ? -1.243 6.027 21.114 1.00 95.12 97 SER A CA 1
ATOM 757 C C . SER A 1 97 ? -1.608 6.469 19.692 1.00 95.12 97 SER A C 1
ATOM 759 O O . SER A 1 97 ? -2.388 7.405 19.535 1.00 95.12 97 SER A O 1
ATOM 761 N N . ALA A 1 98 ? -1.102 5.784 18.663 1.00 95.88 98 ALA A N 1
ATOM 762 C CA . ALA A 1 98 ? -1.497 6.019 17.277 1.00 95.88 98 ALA A CA 1
ATOM 763 C C . ALA A 1 98 ? -2.967 5.645 17.019 1.00 95.88 98 ALA A C 1
ATOM 765 O O . ALA A 1 98 ? -3.649 6.374 16.306 1.00 95.88 98 ALA A O 1
ATOM 766 N N . LEU A 1 99 ? -3.482 4.571 17.639 1.00 97.81 99 LEU A N 1
ATOM 767 C CA . LEU A 1 99 ? -4.894 4.190 17.524 1.00 97.81 99 LEU A CA 1
ATOM 768 C C . LEU A 1 99 ? -5.809 5.228 18.173 1.00 97.81 99 LEU A C 1
ATOM 770 O O . LEU A 1 99 ? -6.792 5.605 17.552 1.00 97.81 99 LEU A O 1
ATOM 774 N N . ALA A 1 100 ? -5.462 5.731 19.362 1.00 97.00 100 ALA A N 1
ATOM 775 C CA . ALA A 1 100 ? -6.227 6.793 20.020 1.00 97.00 100 ALA A CA 1
ATOM 776 C C . ALA A 1 100 ? -6.324 8.044 19.134 1.00 97.00 100 ALA A C 1
ATOM 778 O O . ALA A 1 100 ? -7.417 8.464 18.771 1.00 97.00 100 ALA A O 1
ATOM 779 N N . ARG A 1 101 ? -5.172 8.539 18.664 1.00 95.81 101 ARG A N 1
ATOM 780 C CA . ARG A 1 101 ? -5.097 9.682 17.741 1.00 95.81 101 ARG A CA 1
ATOM 781 C C . ARG A 1 101 ? -5.837 9.442 16.426 1.00 95.81 101 ARG A C 1
ATOM 783 O O . ARG A 1 101 ? -6.334 10.393 15.837 1.00 95.81 101 ARG A O 1
ATOM 790 N N . PHE A 1 102 ? -5.882 8.199 15.941 1.00 96.69 102 PHE A N 1
ATOM 791 C CA . PHE A 1 102 ? -6.647 7.844 14.749 1.00 96.69 102 PHE A CA 1
ATOM 792 C C . PHE A 1 102 ? -8.156 7.886 15.022 1.00 96.69 102 PHE A C 1
ATOM 794 O O . PHE A 1 102 ? -8.896 8.416 14.202 1.00 96.69 102 PHE A O 1
ATOM 801 N N . THR A 1 103 ? -8.617 7.388 16.171 1.00 97.44 103 THR A N 1
ATOM 802 C CA . THR A 1 103 ? -10.025 7.486 16.583 1.00 97.44 103 THR A CA 1
ATOM 803 C C . THR A 1 103 ? -10.467 8.948 16.706 1.00 97.44 103 THR A C 1
ATOM 805 O O . THR A 1 103 ? -11.457 9.319 16.073 1.00 97.44 103 THR A O 1
ATOM 808 N N . ASP A 1 104 ? -9.689 9.789 17.400 1.00 95.81 104 ASP A N 1
ATOM 809 C CA . ASP A 1 104 ? -9.927 11.241 17.506 1.00 95.81 104 ASP A CA 1
ATOM 810 C C . ASP A 1 104 ? -10.027 11.885 16.108 1.00 95.81 104 ASP A C 1
ATOM 812 O O . ASP A 1 104 ? -10.992 12.572 15.769 1.00 95.81 104 ASP A O 1
ATOM 816 N N . LEU A 1 105 ? -9.048 11.582 15.248 1.00 95.69 105 LEU A N 1
ATOM 817 C CA . LEU A 1 105 ? -8.964 12.079 13.878 1.00 95.69 105 LEU A CA 1
ATOM 818 C C . LEU A 1 105 ? -10.189 11.709 13.022 1.00 95.69 105 LEU A C 1
ATOM 820 O O . LEU A 1 105 ? -10.606 12.506 12.185 1.00 95.69 105 LEU A O 1
ATOM 824 N N . ILE A 1 106 ? -10.768 10.519 13.201 1.00 97.38 106 ILE A N 1
ATOM 825 C CA . ILE A 1 106 ? -11.957 10.070 12.457 1.00 97.38 106 ILE A CA 1
ATOM 826 C C . ILE A 1 106 ? -13.249 10.683 13.009 1.00 97.38 106 ILE A C 1
ATOM 828 O O . ILE A 1 106 ? -14.156 10.999 12.223 1.00 97.38 106 ILE A O 1
ATOM 832 N N . ALA A 1 107 ? -13.329 10.887 14.327 1.00 97.31 107 ALA A N 1
ATOM 833 C CA . ALA A 1 107 ? -14.441 11.587 14.962 1.00 97.31 107 ALA A CA 1
ATOM 834 C C . ALA A 1 107 ? -14.558 13.028 14.430 1.00 97.31 107 ALA A C 1
ATOM 836 O O . ALA A 1 107 ? -15.629 13.422 13.960 1.00 97.31 107 ALA A O 1
ATOM 837 N N . ASP A 1 108 ? -13.436 13.754 14.389 1.00 96.38 108 ASP A N 1
ATOM 838 C CA . ASP A 1 108 ? -13.369 15.156 13.955 1.00 96.38 108 ASP A CA 1
ATOM 839 C C . ASP A 1 108 ? -13.286 15.352 12.425 1.00 96.38 108 ASP A C 1
ATOM 841 O O . ASP A 1 108 ? -13.397 16.479 11.934 1.00 96.38 108 ASP A O 1
ATOM 845 N N . ALA A 1 109 ? -13.108 14.281 11.639 1.00 96.94 109 ALA A N 1
ATOM 846 C CA . ALA A 1 109 ? -12.900 14.395 10.196 1.00 96.94 109 ALA A CA 1
ATOM 847 C C . ALA A 1 109 ? -14.115 14.973 9.439 1.00 96.94 109 ALA A C 1
ATOM 849 O O . ALA A 1 109 ? -15.248 14.472 9.504 1.00 96.94 109 ALA A O 1
ATOM 850 N N . THR A 1 110 ? -13.828 16.000 8.640 1.00 97.69 110 THR A N 1
ATOM 851 C CA . THR A 1 110 ? -14.749 16.670 7.715 1.00 97.69 110 THR A CA 1
ATOM 852 C C . THR A 1 110 ? -15.178 15.750 6.558 1.00 97.69 110 THR A C 1
ATOM 854 O O . THR A 1 110 ? -14.519 14.744 6.278 1.00 97.69 110 THR A O 1
ATOM 857 N N . PRO A 1 111 ? -16.255 16.085 5.817 1.00 97.94 111 PRO A N 1
ATOM 858 C CA . PRO A 1 111 ? -16.678 15.305 4.651 1.00 97.94 111 PRO A CA 1
ATOM 859 C C . PRO A 1 111 ? -15.608 15.176 3.555 1.00 97.94 111 PRO A C 1
ATOM 861 O O . PRO A 1 111 ? -15.534 14.142 2.896 1.00 97.94 111 PRO A O 1
ATOM 864 N N . GLU A 1 112 ? -14.764 16.196 3.368 1.00 98.12 112 GLU A N 1
ATOM 865 C CA . GLU A 1 112 ? -13.668 16.178 2.389 1.00 98.12 112 GLU A CA 1
ATOM 866 C C . GLU A 1 112 ? -12.551 15.213 2.814 1.00 98.12 112 GLU A C 1
ATOM 868 O O . GLU A 1 112 ? -12.136 14.363 2.030 1.00 98.12 112 GLU A O 1
ATOM 873 N N . GLU A 1 113 ? -12.137 15.264 4.083 1.00 97.69 113 GLU A N 1
ATOM 874 C CA . GLU A 1 113 ? -11.151 14.341 4.664 1.00 97.69 113 GLU A CA 1
ATOM 875 C C . GLU A 1 113 ? -11.656 12.887 4.650 1.00 97.69 113 GLU A C 1
ATOM 877 O O . GLU A 1 113 ? -10.894 11.973 4.337 1.00 97.69 113 GLU A O 1
ATOM 882 N N . LYS A 1 114 ? -12.955 12.661 4.906 1.00 97.50 114 LYS A N 1
ATOM 883 C CA . LYS A 1 114 ? -13.599 11.338 4.786 1.00 97.50 114 LYS A CA 1
ATOM 884 C C . LYS A 1 114 ? -13.655 10.846 3.335 1.00 97.50 114 LYS A C 1
ATOM 886 O O . LYS A 1 114 ? -13.411 9.669 3.086 1.00 97.50 114 LYS A O 1
ATOM 891 N N . SER A 1 115 ? -13.904 11.738 2.374 1.00 97.94 115 SER A N 1
ATOM 892 C CA . SER A 1 115 ? -13.854 11.420 0.939 1.00 97.94 115 SER A CA 1
ATOM 893 C C . SER A 1 115 ? -12.436 11.050 0.482 1.00 97.94 115 SER A C 1
ATOM 895 O O . SER A 1 115 ? -12.244 10.050 -0.210 1.00 97.94 115 SER A O 1
ATOM 897 N N . ASN A 1 116 ? -11.415 11.789 0.928 1.00 98.19 116 ASN A N 1
ATOM 898 C CA . ASN A 1 116 ? -10.026 11.443 0.629 1.00 98.19 116 ASN A CA 1
ATOM 899 C C . ASN A 1 116 ? -9.608 10.124 1.299 1.00 98.19 116 ASN A C 1
ATOM 901 O O . ASN A 1 116 ? -8.970 9.292 0.658 1.00 98.19 116 ASN A O 1
ATOM 905 N N . LEU A 1 117 ? -10.030 9.872 2.545 1.00 98.25 117 LEU A N 1
ATOM 906 C CA . LEU A 1 117 ? -9.822 8.576 3.193 1.00 98.25 117 LEU A CA 1
ATOM 907 C C . LEU A 1 117 ? -10.434 7.431 2.375 1.00 98.25 117 LEU A C 1
ATOM 909 O O . LEU A 1 117 ? -9.753 6.433 2.161 1.00 98.25 117 LEU A O 1
ATOM 913 N N . ALA A 1 118 ? -11.657 7.578 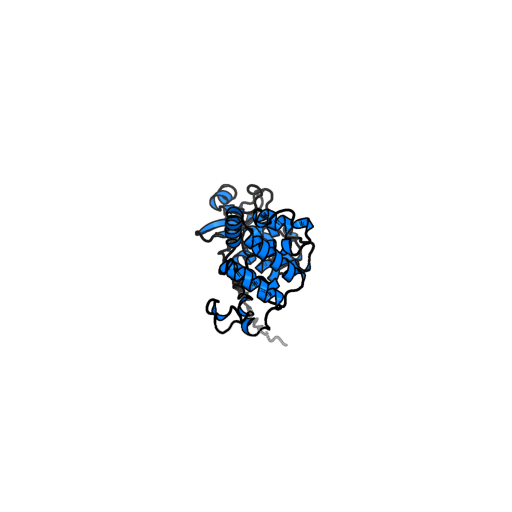1.858 1.00 98.06 118 ALA A N 1
ATOM 914 C CA . ALA A 1 118 ? -12.269 6.571 0.988 1.00 98.06 118 ALA A CA 1
ATOM 915 C C . ALA A 1 118 ? -11.418 6.294 -0.270 1.00 98.06 118 ALA A C 1
ATOM 917 O O . ALA A 1 118 ? -11.152 5.135 -0.583 1.00 98.06 118 ALA A O 1
ATOM 918 N N . ASN A 1 119 ? -10.891 7.335 -0.928 1.00 97.69 119 ASN A N 1
ATOM 919 C CA . ASN A 1 119 ? -9.972 7.172 -2.065 1.00 97.69 119 ASN A CA 1
ATOM 920 C C . ASN A 1 119 ? -8.685 6.417 -1.675 1.00 97.69 119 ASN A C 1
ATOM 922 O O . ASN A 1 119 ? -8.204 5.571 -2.427 1.00 97.69 119 ASN A O 1
ATOM 926 N N . LEU A 1 120 ? -8.131 6.691 -0.489 1.00 98.25 120 LEU A N 1
ATOM 927 C CA . LEU A 1 120 ? -6.949 6.000 0.038 1.00 98.25 120 LEU A CA 1
ATOM 928 C C . LEU A 1 120 ? -7.246 4.537 0.407 1.00 98.25 120 LEU A C 1
ATOM 930 O O . LEU A 1 120 ? -6.383 3.674 0.236 1.00 98.25 120 LEU A O 1
ATOM 934 N N . LEU A 1 121 ? -8.460 4.232 0.877 1.00 97.94 121 LEU A N 1
ATOM 935 C CA . LEU A 1 121 ? -8.898 2.865 1.162 1.00 97.94 121 LEU A CA 1
ATOM 936 C C . LEU A 1 121 ? -9.031 2.010 -0.104 1.00 97.94 121 LEU A C 1
ATOM 938 O O . LEU A 1 121 ? -8.854 0.797 -0.002 1.00 97.94 121 LEU A O 1
ATOM 942 N N . GLU A 1 122 ? -9.253 2.601 -1.279 1.00 96.94 122 GLU A N 1
ATOM 943 C CA . GLU A 1 122 ? -9.334 1.884 -2.560 1.00 96.94 122 GLU A CA 1
ATOM 944 C C . GLU A 1 122 ? -7.973 1.527 -3.187 1.00 96.94 122 GLU A C 1
ATOM 946 O O . GLU A 1 122 ? -7.924 0.771 -4.155 1.00 96.94 122 GLU A O 1
ATOM 951 N N . VAL A 1 123 ? -6.848 2.013 -2.653 1.00 97.88 123 VAL A N 1
ATOM 952 C CA . VAL A 1 123 ? -5.512 1.762 -3.227 1.00 97.88 123 VAL A CA 1
ATOM 953 C C . VAL A 1 123 ? -5.107 0.288 -3.089 1.00 97.88 123 VAL A C 1
ATOM 955 O O . VAL A 1 123 ? -4.930 -0.229 -1.983 1.00 97.88 123 VAL A O 1
ATOM 958 N N . GLY A 1 124 ? -4.886 -0.384 -4.220 1.00 96.69 124 GLY A N 1
ATOM 959 C CA . GLY A 1 124 ? -4.513 -1.803 -4.260 1.00 96.69 124 GLY A CA 1
ATOM 960 C C . GLY A 1 124 ? -5.697 -2.760 -4.086 1.00 96.69 124 GLY A C 1
ATOM 961 O O . GLY A 1 124 ? -6.739 -2.382 -3.570 1.00 96.69 124 GLY A O 1
ATOM 962 N N . GLN A 1 125 ? -5.524 -4.003 -4.542 1.00 95.94 125 GLN A N 1
ATOM 963 C CA . GLN A 1 125 ? -6.479 -5.134 -4.528 1.00 95.94 125 GLN A CA 1
ATOM 964 C C . GLN A 1 125 ? -7.243 -5.393 -3.201 1.00 95.94 125 GLN A C 1
ATOM 966 O O . GLN A 1 125 ? -6.665 -6.149 -2.431 1.00 95.94 125 GLN A O 1
ATOM 971 N N . PRO A 1 126 ? -8.437 -4.882 -2.824 1.00 94.94 126 PRO A N 1
ATOM 972 C CA . PRO A 1 126 ? -8.961 -5.045 -1.453 1.00 94.94 126 PRO A CA 1
ATOM 973 C C . PRO A 1 126 ? -9.231 -6.507 -1.041 1.00 94.94 126 PRO A C 1
ATOM 975 O O . PRO A 1 126 ? -9.175 -6.850 0.140 1.00 94.94 126 PRO A O 1
ATOM 978 N N . GLU A 1 127 ? -9.460 -7.374 -2.026 1.00 94.12 127 GLU A N 1
ATOM 979 C CA . GLU A 1 127 ? -9.663 -8.821 -1.945 1.00 94.12 127 GLU A CA 1
ATOM 980 C C . GLU A 1 127 ? -8.365 -9.656 -2.041 1.00 94.12 127 GLU A C 1
ATOM 982 O O . GLU A 1 127 ? -8.376 -10.845 -1.721 1.00 94.12 127 GLU A O 1
ATOM 987 N N . PHE A 1 128 ? -7.238 -9.053 -2.446 1.00 95.19 128 PHE A N 1
ATOM 988 C CA . PHE A 1 128 ? -5.930 -9.722 -2.599 1.00 95.19 128 PHE A CA 1
ATOM 989 C C . PHE A 1 128 ? -4.815 -9.121 -1.730 1.00 95.19 128 PHE A C 1
ATOM 991 O O . PHE A 1 128 ? -3.824 -9.788 -1.433 1.00 95.19 128 PHE A O 1
ATOM 998 N N . ARG A 1 129 ? -4.942 -7.862 -1.307 1.00 95.50 129 ARG A N 1
ATOM 999 C CA . ARG A 1 129 ? -3.983 -7.160 -0.454 1.00 95.50 129 ARG A CA 1
ATOM 1000 C C . ARG A 1 129 ? -4.098 -7.688 0.964 1.00 95.50 129 ARG A C 1
ATOM 1002 O O . ARG A 1 129 ? -5.197 -7.907 1.467 1.00 95.50 129 ARG A O 1
ATOM 1009 N N . ARG A 1 130 ? -2.965 -7.834 1.652 1.00 96.06 130 ARG A N 1
ATOM 1010 C CA . ARG A 1 130 ? -2.979 -8.284 3.049 1.00 96.06 130 ARG A CA 1
ATOM 1011 C C . ARG A 1 130 ? -3.682 -7.267 3.963 1.00 96.06 130 ARG A C 1
ATOM 1013 O O . ARG A 1 130 ? -4.348 -7.661 4.916 1.00 96.06 130 ARG A O 1
ATOM 1020 N N . TYR A 1 131 ? -3.516 -5.977 3.678 1.00 97.88 131 TYR A N 1
ATOM 1021 C CA . TYR A 1 131 ? -4.068 -4.851 4.433 1.00 97.88 131 TYR A CA 1
ATOM 1022 C C . TYR A 1 131 ? -3.996 -3.558 3.606 1.00 97.88 131 TYR A C 1
ATOM 1024 O O . TYR A 1 131 ? -3.228 -3.479 2.642 1.00 97.88 131 TYR A O 1
ATOM 1032 N N . CYS A 1 132 ? -4.763 -2.536 3.994 1.00 98.50 132 CYS A N 1
ATOM 1033 C CA . CYS A 1 132 ? -4.669 -1.202 3.407 1.00 98.50 132 CYS A CA 1
ATOM 1034 C C . CYS A 1 132 ? -3.341 -0.517 3.774 1.00 98.50 132 CYS A C 1
ATOM 1036 O O . CYS A 1 132 ? -3.056 -0.247 4.941 1.00 98.50 132 CYS A O 1
ATOM 1038 N N . VAL A 1 133 ? -2.517 -0.229 2.769 1.00 98.44 133 VAL A N 1
ATOM 1039 C CA . VAL A 1 133 ? -1.164 0.316 2.963 1.00 98.44 133 VAL A CA 1
ATOM 1040 C C . VAL A 1 133 ? -1.137 1.833 3.152 1.00 98.44 133 VAL A C 1
ATOM 1042 O O . VAL A 1 133 ? -0.392 2.276 4.025 1.00 98.44 133 VAL A O 1
ATOM 1045 N N . PRO A 1 134 ? -1.960 2.646 2.461 1.00 98.56 134 PRO A N 1
ATOM 1046 C CA . PRO A 1 134 ? -2.105 4.058 2.820 1.00 98.56 134 PRO A CA 1
ATOM 1047 C C . PRO A 1 134 ? -2.598 4.243 4.256 1.00 98.56 134 PRO A C 1
ATOM 1049 O O . PRO A 1 134 ? -2.141 5.140 4.956 1.00 98.56 134 PRO A O 1
ATOM 1052 N N . LEU A 1 135 ? -3.465 3.342 4.728 1.00 98.25 135 LEU A N 1
ATOM 1053 C CA . LEU A 1 135 ? -3.943 3.338 6.107 1.00 98.25 135 LEU A CA 1
ATOM 1054 C C . LEU A 1 135 ? -2.821 3.004 7.102 1.00 98.25 135 LEU A C 1
ATOM 1056 O O . LEU A 1 135 ? -2.684 3.697 8.106 1.00 98.25 135 LEU A O 1
ATOM 1060 N N . GLN A 1 136 ? -1.964 2.020 6.792 1.00 98.19 136 GLN A N 1
ATOM 1061 C CA . GLN A 1 136 ? -0.735 1.774 7.561 1.00 98.19 136 GLN A CA 1
ATOM 1062 C C . GLN A 1 136 ? 0.186 3.003 7.564 1.00 98.19 136 GLN A C 1
ATOM 1064 O O . GLN A 1 136 ? 0.743 3.346 8.601 1.00 98.19 136 GLN A O 1
ATOM 1069 N N . ALA A 1 137 ? 0.337 3.682 6.425 1.00 97.62 137 ALA A N 1
ATOM 1070 C CA . ALA A 1 137 ? 1.184 4.862 6.306 1.00 97.62 137 ALA A CA 1
ATOM 1071 C C . ALA A 1 137 ? 0.660 6.034 7.160 1.00 97.62 137 ALA A C 1
ATOM 1073 O O . ALA A 1 137 ? 1.437 6.625 7.904 1.00 97.62 137 ALA A O 1
ATOM 1074 N N . ILE A 1 138 ? -0.653 6.305 7.155 1.00 96.94 138 ILE A N 1
ATOM 1075 C CA . ILE A 1 138 ? -1.287 7.246 8.098 1.00 96.94 138 ILE A CA 1
ATOM 1076 C C . ILE A 1 138 ? -0.991 6.825 9.542 1.00 96.94 138 ILE A C 1
ATOM 1078 O O . ILE A 1 138 ? -0.567 7.646 10.352 1.00 96.94 138 ILE A O 1
ATOM 1082 N N . PHE A 1 139 ? -1.158 5.542 9.861 1.00 95.38 139 PHE A N 1
ATOM 1083 C CA . PHE A 1 139 ? -0.918 5.023 11.204 1.00 95.38 139 PHE A CA 1
ATOM 1084 C C . PHE A 1 139 ? 0.527 5.259 11.674 1.00 95.38 139 PHE A C 1
ATOM 1086 O O . PHE A 1 139 ? 0.762 5.715 12.790 1.00 95.38 139 PHE A O 1
ATOM 1093 N N . TRP A 1 140 ? 1.499 5.044 10.786 1.00 95.69 140 TRP A N 1
ATOM 1094 C CA . TRP A 1 140 ? 2.917 5.313 11.021 1.00 95.69 140 TRP A CA 1
ATOM 1095 C C . TRP A 1 140 ? 3.257 6.795 11.214 1.00 95.69 140 TRP A C 1
ATOM 1097 O O . TRP A 1 140 ? 4.249 7.080 11.881 1.00 95.69 140 TRP A O 1
ATOM 1107 N N . LEU A 1 141 ? 2.466 7.731 10.676 1.00 94.38 141 LEU A N 1
ATOM 1108 C CA . LEU A 1 141 ? 2.583 9.160 11.001 1.00 94.38 141 LEU A CA 1
ATOM 1109 C C . LEU A 1 141 ? 2.083 9.437 12.421 1.00 94.38 141 LEU A C 1
ATOM 1111 O O . LEU A 1 141 ? 2.739 10.140 13.184 1.00 94.38 141 LEU A O 1
ATOM 111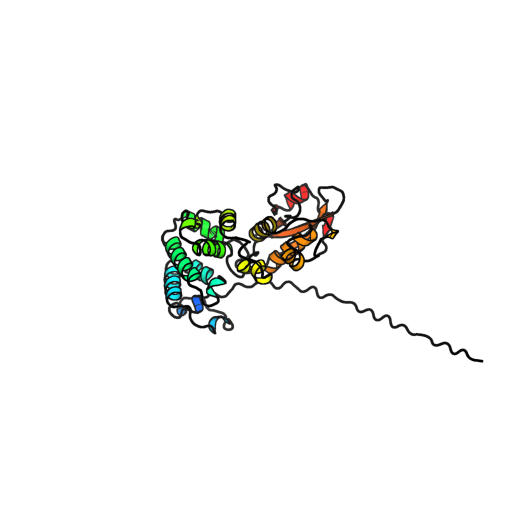5 N N . LEU A 1 142 ? 0.955 8.835 12.808 1.00 94.31 142 LEU A N 1
ATOM 1116 C CA . LEU A 1 142 ? 0.362 9.007 14.140 1.00 94.31 142 LEU A CA 1
ATOM 1117 C C . LEU A 1 142 ? 1.184 8.342 15.264 1.00 94.31 142 LEU A C 1
ATOM 1119 O O . LEU A 1 142 ? 1.065 8.742 16.425 1.00 94.31 142 LEU A O 1
ATOM 1123 N N . GLU A 1 143 ? 2.044 7.373 14.925 1.00 92.81 143 GLU A N 1
ATOM 1124 C CA . GLU A 1 143 ? 3.076 6.784 15.799 1.00 92.81 143 GLU A CA 1
ATOM 1125 C C . GLU A 1 143 ? 4.288 7.701 16.065 1.00 92.81 143 GLU A C 1
ATOM 1127 O O . GLU A 1 143 ? 5.137 7.353 16.900 1.00 92.81 143 GLU A O 1
ATOM 1132 N N . GLN A 1 144 ? 4.438 8.808 15.331 1.00 87.38 144 GLN A N 1
ATOM 1133 C CA . GLN A 1 144 ? 5.469 9.826 15.575 1.00 87.38 144 GLN A CA 1
ATOM 1134 C C . GLN A 1 144 ? 4.980 10.819 16.643 1.00 87.38 144 GLN A C 1
ATOM 1136 O O . GLN A 1 144 ? 3.828 10.770 17.078 1.00 87.38 144 GLN A O 1
ATOM 1141 N N . ASP A 1 145 ? 5.851 11.688 17.152 1.00 71.75 145 ASP A N 1
ATOM 1142 C CA . ASP A 1 145 ? 5.436 12.671 18.159 1.00 71.75 145 ASP A CA 1
ATOM 1143 C C . ASP A 1 145 ? 4.570 13.806 17.566 1.00 71.75 145 ASP A C 1
ATOM 1145 O O . ASP A 1 145 ? 4.291 13.870 16.367 1.00 71.75 145 ASP A O 1
ATOM 1149 N N . GLU A 1 146 ? 4.093 14.702 18.431 1.00 67.31 146 GLU A N 1
ATOM 1150 C CA . GLU A 1 146 ? 3.156 15.774 18.062 1.00 67.31 146 GLU A CA 1
ATOM 1151 C C . GLU A 1 146 ? 3.715 16.772 17.036 1.00 67.31 146 GLU A C 1
ATOM 1153 O O . GLU A 1 146 ? 2.946 17.520 16.432 1.00 67.31 146 GLU A O 1
ATOM 1158 N N . THR A 1 147 ? 5.030 16.792 16.782 1.00 62.88 147 THR A N 1
ATOM 1159 C CA . THR A 1 147 ? 5.623 17.726 15.815 1.00 62.88 147 THR A CA 1
ATOM 1160 C C . THR A 1 147 ? 5.173 17.463 14.376 1.00 62.88 147 THR A C 1
ATOM 1162 O O . THR A 1 147 ? 5.055 18.424 13.609 1.00 62.88 147 THR A O 1
ATOM 1165 N N . TYR A 1 148 ? 4.838 16.211 14.042 1.00 55.97 148 TYR A N 1
ATOM 1166 C CA . TYR A 1 148 ? 4.285 15.807 12.743 1.00 55.97 148 TYR A CA 1
ATOM 1167 C C . TYR A 1 148 ? 2.756 15.948 12.660 1.00 55.97 148 TYR A C 1
ATOM 1169 O O . TYR A 1 148 ? 2.212 16.037 11.562 1.00 55.97 148 TYR A O 1
ATOM 1177 N N . LEU A 1 149 ? 2.053 16.076 13.794 1.00 62.09 149 LEU A N 1
ATOM 1178 C CA . LEU A 1 149 ? 0.593 16.271 13.844 1.00 62.09 149 LEU A CA 1
ATOM 1179 C C . LEU A 1 149 ? 0.136 17.698 13.492 1.00 62.09 149 LEU A C 1
ATOM 1181 O O . LEU A 1 149 ? -1.053 18.002 13.559 1.00 62.09 149 LEU A O 1
ATOM 1185 N N . LYS A 1 150 ? 1.049 18.589 13.083 1.00 67.94 150 LYS A N 1
ATOM 1186 C CA . LYS A 1 150 ? 0.710 19.961 12.656 1.00 67.94 150 LYS A CA 1
ATOM 1187 C C . LYS A 1 150 ? -0.248 20.015 11.463 1.00 67.94 150 LYS A C 1
ATOM 1189 O O . LYS A 1 150 ? -0.854 21.061 11.223 1.00 67.94 150 LYS A O 1
ATOM 1194 N N . HIS A 1 151 ? -0.388 18.915 10.724 1.00 76.88 151 HIS A N 1
ATOM 1195 C CA . HIS A 1 151 ? -1.286 18.793 9.585 1.00 76.88 151 HIS A CA 1
ATOM 1196 C C . HIS A 1 151 ? -2.062 17.474 9.645 1.00 76.88 151 HIS A C 1
ATOM 1198 O O . HIS A 1 151 ? -1.499 16.424 9.945 1.00 76.88 151 HIS A O 1
ATOM 1204 N N . ASN A 1 152 ? -3.360 17.533 9.338 1.00 91.19 152 ASN A N 1
ATOM 1205 C CA . ASN A 1 152 ? -4.216 16.353 9.263 1.00 91.19 152 ASN A CA 1
ATOM 1206 C C . ASN A 1 152 ? -3.777 15.466 8.073 1.00 91.19 152 ASN A C 1
ATOM 1208 O O . ASN A 1 152 ? -3.871 15.930 6.932 1.00 91.19 152 ASN A O 1
ATOM 1212 N N . PRO A 1 153 ? -3.361 14.199 8.289 1.00 93.94 153 PRO A N 1
ATOM 1213 C CA . PRO A 1 153 ? -2.907 13.329 7.207 1.00 93.94 153 PRO A CA 1
ATOM 1214 C C . PRO A 1 153 ? -4.013 12.962 6.204 1.00 93.94 153 PRO A C 1
ATOM 1216 O O . PRO A 1 153 ? -3.706 12.651 5.057 1.00 93.94 153 PRO A O 1
ATOM 1219 N N . LEU A 1 154 ? -5.292 13.072 6.580 1.00 96.19 154 LEU A N 1
ATOM 1220 C CA . LEU A 1 154 ? -6.438 12.870 5.684 1.00 96.19 154 LEU A CA 1
ATOM 1221 C C . LEU A 1 154 ? -6.609 13.989 4.644 1.00 96.19 154 LEU A C 1
ATOM 1223 O O . LEU A 1 154 ? -7.448 13.858 3.758 1.00 96.19 154 LEU A O 1
ATOM 1227 N N . ARG A 1 155 ? -5.831 15.078 4.714 1.00 95.75 155 ARG A N 1
ATOM 1228 C CA . ARG A 1 155 ? -5.798 16.132 3.679 1.00 95.75 155 ARG A CA 1
ATOM 1229 C C . ARG A 1 155 ? -4.766 15.882 2.586 1.00 95.75 155 ARG A C 1
ATOM 1231 O O . ARG A 1 155 ? -4.755 16.606 1.595 1.00 95.75 155 ARG A O 1
ATOM 1238 N N . TYR A 1 156 ? -3.877 14.910 2.773 1.00 95.50 156 TYR A N 1
ATOM 1239 C CA . TYR A 1 156 ? -2.780 14.670 1.847 1.00 95.50 156 TYR A CA 1
ATOM 1240 C C . TYR A 1 156 ? -3.157 13.656 0.759 1.00 95.50 156 TYR A C 1
ATOM 1242 O O . TYR A 1 156 ? -3.841 12.667 1.044 1.00 95.50 156 TYR A O 1
ATOM 1250 N N . PRO A 1 157 ? -2.694 13.854 -0.490 1.00 96.44 157 PRO A N 1
ATOM 1251 C CA . PRO A 1 157 ? -2.732 12.803 -1.495 1.00 96.44 157 PRO A CA 1
ATOM 1252 C C . PRO A 1 157 ? -1.800 11.657 -1.083 1.00 96.44 157 PRO A C 1
ATOM 1254 O O . PRO A 1 157 ? -0.856 11.848 -0.312 1.00 96.44 157 PRO A O 1
ATOM 1257 N N . LEU A 1 158 ? -2.017 10.469 -1.659 1.00 97.38 158 LEU A N 1
ATOM 1258 C CA . LEU A 1 158 ? -1.224 9.269 -1.367 1.00 97.38 158 LEU A CA 1
ATOM 1259 C C . LEU A 1 158 ? 0.288 9.542 -1.368 1.00 97.38 158 LEU A C 1
ATOM 1261 O O . LEU A 1 158 ? 0.977 9.161 -0.428 1.00 97.38 158 LEU A O 1
ATOM 1265 N N . GLN A 1 159 ? 0.801 10.220 -2.398 1.00 95.62 159 GLN A N 1
ATOM 1266 C CA . GLN A 1 159 ? 2.235 10.470 -2.545 1.00 95.62 159 GLN A CA 1
ATOM 1267 C C . GLN A 1 159 ? 2.831 11.252 -1.365 1.00 95.62 159 GLN A C 1
ATOM 1269 O O . GLN A 1 159 ? 3.926 10.917 -0.923 1.00 95.62 159 GLN A O 1
ATOM 1274 N N . ASP A 1 160 ? 2.113 12.233 -0.816 1.00 95.31 160 ASP A N 1
ATOM 1275 C CA . ASP A 1 160 ? 2.593 13.018 0.326 1.00 95.31 160 ASP A CA 1
ATOM 1276 C C . ASP A 1 160 ? 2.529 12.220 1.629 1.00 95.31 160 ASP A C 1
ATOM 1278 O O . ASP A 1 160 ? 3.465 12.266 2.426 1.00 95.31 160 ASP A O 1
ATOM 1282 N N . ILE A 1 161 ? 1.496 11.391 1.811 1.00 96.12 161 ILE A N 1
ATOM 1283 C CA . ILE A 1 161 ? 1.442 10.437 2.929 1.00 96.12 161 ILE A CA 1
ATOM 1284 C C . ILE A 1 161 ? 2.660 9.501 2.880 1.00 96.12 161 ILE A C 1
ATOM 1286 O O . ILE A 1 161 ? 3.304 9.287 3.906 1.00 96.12 161 ILE A O 1
ATOM 1290 N N . LEU A 1 162 ? 3.028 8.987 1.700 1.00 96.62 162 LEU A N 1
ATOM 1291 C CA . LEU A 1 162 ? 4.226 8.157 1.531 1.00 96.62 162 LEU A CA 1
ATOM 1292 C C . LEU A 1 162 ? 5.522 8.952 1.780 1.00 96.62 162 LEU A C 1
ATOM 1294 O O . LEU A 1 162 ? 6.407 8.435 2.460 1.00 96.62 162 LEU A O 1
ATOM 1298 N N . ASN A 1 163 ? 5.619 10.203 1.308 1.00 94.31 163 ASN A N 1
ATOM 1299 C CA . ASN A 1 163 ? 6.769 11.094 1.541 1.00 94.31 163 ASN A CA 1
ATOM 1300 C C . ASN A 1 163 ? 7.070 11.287 3.036 1.00 94.31 163 ASN A C 1
ATOM 1302 O O . ASN A 1 163 ? 8.238 11.319 3.419 1.00 94.31 163 ASN A O 1
ATOM 1306 N N . TYR A 1 164 ? 6.039 11.402 3.877 1.00 92.69 164 TYR A N 1
ATOM 1307 C CA . TYR A 1 164 ? 6.207 11.576 5.323 1.00 92.69 164 TYR A CA 1
ATOM 1308 C C . TYR A 1 164 ? 6.306 10.248 6.098 1.00 92.69 164 TYR A C 1
ATOM 1310 O O . TYR A 1 164 ? 6.988 10.185 7.120 1.00 92.69 164 TYR A O 1
ATOM 1318 N N . ALA A 1 165 ? 5.617 9.188 5.658 1.00 94.44 165 ALA A N 1
ATOM 1319 C CA . ALA A 1 165 ? 5.489 7.946 6.427 1.00 94.44 165 ALA A CA 1
ATOM 1320 C C . ALA A 1 165 ? 6.568 6.900 6.118 1.00 94.44 165 ALA A C 1
ATOM 1322 O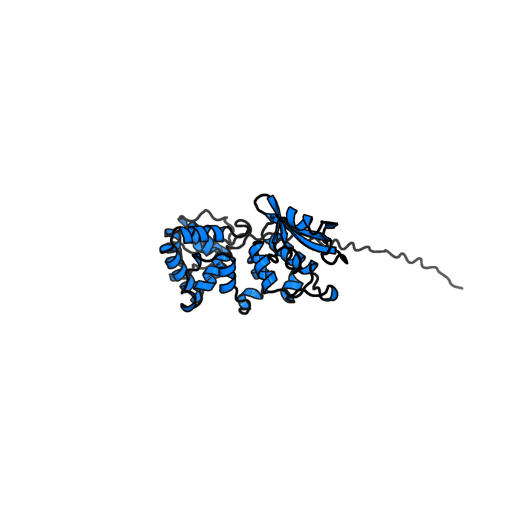 O . ALA A 1 165 ? 6.888 6.070 6.972 1.00 94.44 165 ALA A O 1
ATOM 1323 N N . TRP A 1 166 ? 7.084 6.870 4.886 1.00 95.81 166 TRP A N 1
ATOM 1324 C CA . TRP A 1 166 ? 8.014 5.836 4.428 1.00 95.81 166 TRP A CA 1
ATOM 1325 C C . TRP A 1 166 ? 9.470 6.262 4.619 1.00 95.81 166 TRP A C 1
ATOM 1327 O O . TRP A 1 166 ? 10.222 6.446 3.663 1.00 95.81 166 TRP A O 1
ATOM 1337 N N . ASP A 1 167 ? 9.884 6.360 5.883 1.00 94.38 167 ASP A N 1
ATOM 1338 C CA . ASP A 1 167 ? 11.300 6.458 6.231 1.00 94.38 167 ASP A CA 1
ATOM 1339 C C . ASP A 1 167 ? 12.005 5.123 5.935 1.00 94.38 167 ASP A C 1
ATOM 1341 O O . ASP A 1 167 ? 11.846 4.129 6.651 1.00 94.38 167 ASP A O 1
ATOM 1345 N N . PHE A 1 168 ? 12.786 5.092 4.854 1.00 95.12 168 PHE A N 1
ATOM 1346 C CA . PHE A 1 168 ? 13.571 3.924 4.452 1.00 95.12 168 PHE A CA 1
ATOM 1347 C C . PHE A 1 168 ? 14.819 3.685 5.317 1.00 95.12 168 PHE A C 1
ATOM 1349 O O . PHE A 1 168 ? 15.452 2.637 5.175 1.00 95.12 168 PHE A O 1
ATOM 1356 N N . THR A 1 169 ? 15.167 4.603 6.226 1.00 94.25 169 THR A N 1
ATOM 1357 C CA . THR A 1 169 ? 16.234 4.393 7.217 1.00 94.25 169 THR A CA 1
ATOM 1358 C C . THR A 1 169 ? 15.780 3.517 8.390 1.00 94.25 169 THR A C 1
ATOM 1360 O O . THR A 1 169 ? 16.615 2.869 9.025 1.00 94.25 169 THR A O 1
ATOM 1363 N N . GLU A 1 170 ? 14.466 3.384 8.629 1.00 93.44 170 GLU A N 1
ATOM 1364 C CA . GLU A 1 170 ? 13.913 2.452 9.619 1.00 93.44 170 GLU A CA 1
ATOM 1365 C C . GLU A 1 170 ? 13.944 0.999 9.091 1.00 93.44 170 GLU A C 1
ATOM 1367 O O . GLU A 1 170 ? 12.931 0.413 8.697 1.00 93.44 170 GLU A O 1
ATOM 1372 N N . GLU A 1 171 ? 15.138 0.391 9.066 1.00 92.81 171 GLU A N 1
ATOM 1373 C CA . GLU A 1 171 ? 15.375 -0.929 8.456 1.00 92.81 171 GLU A CA 1
ATOM 1374 C C . GLU A 1 171 ? 14.428 -2.040 8.944 1.00 92.81 171 GLU A C 1
ATOM 1376 O O . GLU A 1 171 ? 14.132 -2.964 8.186 1.00 92.81 171 GLU A O 1
ATOM 1381 N N . SER A 1 172 ? 13.938 -1.978 10.187 1.00 94.44 172 SER A N 1
ATOM 1382 C CA . SER A 1 172 ? 12.983 -2.949 10.749 1.00 94.44 172 SER A CA 1
ATOM 1383 C C . SER A 1 172 ? 11.727 -3.107 9.885 1.00 94.44 172 SER A C 1
ATOM 1385 O O . SER A 1 172 ? 11.206 -4.216 9.763 1.00 94.44 172 SER A O 1
ATOM 1387 N N . ARG A 1 173 ? 11.268 -2.025 9.243 1.00 95.25 173 ARG A N 1
ATOM 1388 C CA . ARG A 1 173 ? 10.103 -2.021 8.348 1.00 95.25 173 ARG A CA 1
ATOM 1389 C C . ARG A 1 173 ? 10.446 -2.572 6.964 1.00 95.25 173 ARG A C 1
ATOM 1391 O O . ARG A 1 173 ? 9.595 -3.215 6.350 1.00 95.25 173 ARG A O 1
ATOM 1398 N N . TRP A 1 174 ? 11.674 -2.358 6.487 1.00 97.25 174 TRP A N 1
ATOM 1399 C CA . TRP A 1 174 ? 12.053 -2.504 5.072 1.00 97.25 174 TRP A CA 1
ATOM 1400 C C . TRP A 1 174 ? 13.015 -3.653 4.746 1.00 97.25 174 TRP A C 1
ATOM 1402 O O . TRP A 1 174 ? 13.309 -3.883 3.571 1.00 97.25 174 TRP A O 1
ATOM 1412 N N . ARG A 1 175 ? 13.515 -4.377 5.754 1.00 96.81 175 ARG A N 1
ATOM 1413 C CA . ARG A 1 175 ? 14.504 -5.456 5.581 1.00 96.81 175 ARG A CA 1
ATOM 1414 C C . ARG A 1 175 ? 13.909 -6.771 5.062 1.00 96.81 175 ARG A C 1
ATOM 1416 O O . ARG A 1 175 ? 14.602 -7.493 4.346 1.00 96.81 175 ARG A O 1
ATOM 1423 N N . ASP A 1 176 ? 12.667 -7.104 5.415 1.00 97.88 176 ASP A N 1
ATOM 1424 C CA . ASP A 1 176 ? 12.051 -8.375 5.010 1.00 97.88 176 ASP A CA 1
ATOM 1425 C C . ASP A 1 176 ? 11.352 -8.288 3.642 1.00 97.88 176 ASP A C 1
ATOM 1427 O O . ASP A 1 176 ? 10.513 -7.421 3.401 1.00 97.88 176 ASP A O 1
ATOM 1431 N N . PHE A 1 177 ? 11.691 -9.216 2.744 1.00 97.81 177 PHE A N 1
ATOM 1432 C CA . PHE A 1 177 ? 11.181 -9.236 1.371 1.00 97.81 177 PHE A CA 1
ATOM 1433 C C . PHE A 1 177 ? 9.682 -9.549 1.287 1.00 97.81 177 PHE A C 1
ATOM 1435 O O . PHE A 1 177 ? 8.981 -8.949 0.473 1.00 97.81 177 PHE A O 1
ATOM 1442 N N . GLU A 1 178 ? 9.166 -10.462 2.110 1.00 96.81 178 GLU A N 1
ATOM 1443 C CA . GLU A 1 178 ? 7.754 -10.846 2.048 1.00 96.81 178 GLU A CA 1
ATOM 1444 C C . GLU A 1 178 ? 6.868 -9.758 2.652 1.00 96.81 178 GLU A C 1
ATOM 1446 O O . GLU A 1 178 ? 5.859 -9.395 2.048 1.00 96.81 178 GLU A O 1
ATOM 1451 N N . VAL A 1 179 ? 7.291 -9.172 3.778 1.00 96.81 179 VAL A N 1
ATOM 1452 C CA . VAL A 1 179 ? 6.585 -8.057 4.424 1.00 96.81 179 VAL A CA 1
ATOM 1453 C C . VAL A 1 179 ? 6.587 -6.809 3.538 1.00 96.81 179 VAL A C 1
ATOM 1455 O O . VAL A 1 179 ? 5.554 -6.151 3.425 1.00 96.81 179 VAL A O 1
ATOM 1458 N N . VAL A 1 180 ? 7.702 -6.481 2.869 1.00 98.25 180 VAL A N 1
ATOM 1459 C CA . VAL A 1 180 ? 7.720 -5.353 1.921 1.00 98.25 180 VAL A CA 1
ATOM 1460 C C . VAL A 1 180 ? 6.847 -5.645 0.707 1.00 98.25 180 VAL A C 1
ATOM 1462 O O . VAL A 1 180 ? 6.014 -4.814 0.369 1.00 98.25 180 VAL A O 1
ATOM 1465 N N . THR A 1 181 ? 6.953 -6.815 0.075 1.00 98.12 181 THR A N 1
ATOM 1466 C CA . THR A 1 181 ? 6.121 -7.119 -1.106 1.00 98.12 181 THR A CA 1
ATOM 1467 C C . THR A 1 181 ? 4.629 -7.273 -0.781 1.00 98.12 181 THR A C 1
ATOM 1469 O O . THR A 1 181 ? 3.807 -7.056 -1.663 1.00 98.12 181 THR A O 1
ATOM 1472 N N . ASP A 1 182 ? 4.251 -7.540 0.476 1.00 97.88 182 ASP A N 1
ATOM 1473 C CA . ASP A 1 182 ? 2.860 -7.418 0.943 1.00 97.88 182 ASP A CA 1
ATOM 1474 C C . ASP A 1 182 ? 2.383 -5.952 1.066 1.00 97.88 182 ASP A C 1
ATOM 1476 O O . ASP A 1 182 ? 1.182 -5.699 0.931 1.00 97.88 182 ASP A O 1
ATOM 1480 N N . ARG A 1 183 ? 3.292 -4.981 1.278 1.00 98.00 183 ARG A N 1
ATOM 1481 C CA . ARG A 1 183 ? 2.987 -3.534 1.193 1.00 98.00 183 ARG A CA 1
ATOM 1482 C C . ARG A 1 183 ? 2.923 -3.018 -0.237 1.00 98.00 183 ARG A C 1
ATOM 1484 O O . ARG A 1 183 ? 2.203 -2.068 -0.514 1.00 98.00 183 ARG A O 1
ATOM 1491 N N . LEU A 1 184 ? 3.680 -3.605 -1.155 1.00 98.38 184 LEU A N 1
ATOM 1492 C CA . LEU A 1 184 ? 3.732 -3.157 -2.547 1.00 98.38 184 LEU A CA 1
ATOM 1493 C C . LEU A 1 184 ? 2.572 -3.753 -3.361 1.00 98.38 184 LEU A C 1
ATOM 1495 O O . LEU A 1 184 ? 2.776 -4.434 -4.362 1.00 98.38 184 LEU A O 1
ATOM 1499 N N . ASN A 1 185 ? 1.345 -3.519 -2.885 1.00 98.00 185 ASN A N 1
ATOM 1500 C CA . ASN A 1 185 ? 0.123 -4.173 -3.360 1.00 98.00 185 ASN A CA 1
ATOM 1501 C C . ASN A 1 185 ? -0.747 -3.328 -4.310 1.00 98.00 185 ASN A C 1
ATOM 1503 O O . ASN A 1 185 ? -1.872 -3.713 -4.634 1.00 98.00 185 ASN A O 1
ATOM 1507 N N . SER A 1 186 ? -0.201 -2.215 -4.804 1.00 98.38 186 SER A N 1
ATOM 1508 C CA . SER A 1 186 ? -0.757 -1.431 -5.907 1.00 98.38 186 SER A CA 1
ATOM 1509 C C . SER A 1 186 ? 0.366 -0.944 -6.837 1.00 98.38 186 SER A C 1
ATOM 1511 O O . SER A 1 186 ? 1.524 -0.867 -6.403 1.00 98.38 186 SER A O 1
ATOM 1513 N N . PRO A 1 187 ? 0.057 -0.587 -8.098 1.00 98.25 187 PRO A N 1
ATOM 1514 C CA . PRO A 1 187 ? 1.032 -0.012 -9.016 1.00 98.25 187 PRO A CA 1
ATOM 1515 C C . PRO A 1 187 ? 1.719 1.238 -8.456 1.00 98.25 187 PRO A C 1
ATOM 1517 O O . PRO A 1 187 ? 2.935 1.366 -8.553 1.00 98.25 187 PRO A O 1
ATOM 1520 N N . GLU A 1 188 ? 0.963 2.132 -7.821 1.00 97.94 188 GLU A N 1
ATOM 1521 C CA . GLU A 1 188 ? 1.440 3.410 -7.279 1.00 97.94 188 GLU A CA 1
ATOM 1522 C C . GLU A 1 188 ? 2.434 3.194 -6.129 1.00 97.94 188 GLU A C 1
ATOM 1524 O O . GLU A 1 188 ? 3.464 3.866 -6.057 1.00 97.94 188 GLU A O 1
ATOM 1529 N N . LEU A 1 189 ? 2.160 2.211 -5.264 1.00 98.56 189 LEU A N 1
ATOM 1530 C CA . LEU A 1 189 ? 3.018 1.838 -4.136 1.00 98.56 189 LEU A CA 1
ATOM 1531 C C . LEU A 1 189 ? 4.342 1.219 -4.611 1.00 98.56 189 LEU A C 1
ATOM 1533 O O . LEU A 1 189 ? 5.405 1.564 -4.090 1.00 98.56 189 LEU A O 1
ATOM 1537 N N . ILE A 1 190 ? 4.296 0.346 -5.626 1.00 98.50 190 ILE A N 1
ATOM 1538 C CA . ILE A 1 190 ? 5.496 -0.205 -6.279 1.00 98.50 190 ILE A CA 1
ATOM 1539 C C . ILE A 1 190 ? 6.299 0.922 -6.933 1.00 98.50 190 ILE A C 1
ATOM 1541 O O . ILE A 1 190 ? 7.504 1.025 -6.709 1.00 98.50 190 ILE A O 1
ATOM 1545 N N . ASN A 1 191 ? 5.625 1.791 -7.690 1.00 97.56 191 ASN A N 1
ATOM 1546 C CA . ASN A 1 191 ? 6.232 2.910 -8.400 1.00 97.56 191 ASN A CA 1
ATOM 1547 C C . ASN A 1 191 ? 6.991 3.836 -7.445 1.00 97.56 191 ASN A C 1
ATOM 1549 O O . ASN A 1 191 ? 8.167 4.130 -7.655 1.00 97.56 191 ASN A O 1
ATOM 1553 N N . TYR A 1 192 ? 6.351 4.231 -6.344 1.00 97.38 192 TYR A N 1
ATOM 1554 C CA . TYR A 1 192 ? 6.986 5.027 -5.301 1.00 97.38 192 TYR A CA 1
ATOM 1555 C C . TYR A 1 192 ? 8.204 4.305 -4.692 1.00 97.38 192 TYR A C 1
ATOM 1557 O O . TYR A 1 192 ? 9.290 4.883 -4.599 1.00 97.38 192 TYR A O 1
ATOM 1565 N N . TYR A 1 193 ? 8.055 3.024 -4.328 1.00 97.94 193 TYR A N 1
ATOM 1566 C CA . TYR A 1 193 ? 9.126 2.240 -3.711 1.00 97.94 193 TYR A CA 1
ATOM 1567 C C . TYR A 1 193 ? 10.361 2.107 -4.608 1.00 97.94 193 TYR A C 1
ATOM 1569 O O . TYR A 1 193 ? 11.470 2.410 -4.163 1.00 97.94 193 TYR A O 1
ATOM 1577 N N . GLU A 1 194 ? 10.182 1.676 -5.861 1.00 97.25 194 GLU A N 1
ATOM 1578 C CA . GLU A 1 194 ? 11.270 1.451 -6.820 1.00 97.25 194 GLU A CA 1
ATOM 1579 C C . GLU A 1 194 ? 12.072 2.731 -7.073 1.00 97.25 194 GLU A C 1
ATOM 1581 O O . GLU A 1 194 ? 13.303 2.699 -7.092 1.00 97.25 194 GLU A O 1
ATOM 1586 N N . ARG A 1 195 ? 11.391 3.873 -7.215 1.00 94.19 195 ARG A N 1
ATOM 1587 C CA . ARG A 1 195 ? 12.023 5.174 -7.482 1.00 94.19 195 ARG A CA 1
ATOM 1588 C C . ARG A 1 195 ? 12.827 5.703 -6.301 1.00 94.19 195 ARG A C 1
ATOM 1590 O O . ARG A 1 195 ? 13.846 6.357 -6.517 1.00 94.19 195 ARG A O 1
ATOM 1597 N N . ALA A 1 196 ? 12.374 5.428 -5.079 1.00 94.31 196 ALA A N 1
ATOM 1598 C CA . ALA A 1 196 ? 13.056 5.839 -3.858 1.00 94.31 196 ALA A CA 1
ATOM 1599 C C . ALA A 1 196 ? 14.189 4.879 -3.448 1.00 94.31 196 ALA A C 1
ATOM 1601 O O . ALA A 1 196 ? 15.184 5.321 -2.879 1.00 94.31 196 ALA A O 1
ATOM 1602 N N . ASN A 1 197 ? 14.059 3.576 -3.733 1.00 95.44 197 ASN A N 1
ATOM 1603 C CA . ASN A 1 197 ? 14.970 2.548 -3.217 1.00 95.44 197 ASN A CA 1
ATOM 1604 C C . ASN A 1 197 ? 15.960 1.991 -4.240 1.00 95.44 197 ASN A C 1
ATOM 1606 O O . ASN A 1 197 ? 16.993 1.477 -3.819 1.00 95.44 197 ASN A O 1
ATOM 1610 N N . PHE A 1 198 ? 15.664 1.999 -5.543 1.00 95.44 198 PHE A N 1
ATOM 1611 C CA . PHE A 1 198 ? 16.486 1.302 -6.535 1.00 95.44 198 PHE A CA 1
ATOM 1612 C C . PHE A 1 198 ? 17.300 2.256 -7.411 1.00 95.44 198 PHE A C 1
ATOM 1614 O O . PHE A 1 198 ? 16.822 3.280 -7.897 1.00 95.44 198 PHE A O 1
ATOM 1621 N N . THR A 1 199 ? 18.550 1.868 -7.661 1.00 94.38 199 THR A N 1
ATOM 1622 C CA . THR A 1 199 ? 19.453 2.524 -8.612 1.00 94.38 199 THR A CA 1
ATOM 1623 C C . THR A 1 199 ? 19.584 1.693 -9.884 1.00 94.38 199 THR A C 1
ATOM 1625 O O . THR A 1 199 ? 19.929 0.511 -9.829 1.00 94.38 199 THR A O 1
ATOM 1628 N N . TYR A 1 200 ? 19.374 2.321 -11.040 1.00 92.12 200 TYR A N 1
ATOM 1629 C CA . TYR A 1 200 ? 19.610 1.671 -12.326 1.00 92.12 200 TYR A CA 1
ATOM 1630 C C . TYR A 1 200 ? 21.111 1.435 -12.558 1.00 92.12 200 TYR A C 1
ATOM 1632 O O . TYR A 1 200 ? 21.915 2.352 -12.382 1.00 92.12 200 TYR A O 1
ATOM 1640 N N . VAL A 1 201 ? 21.487 0.226 -12.982 1.00 90.56 201 VAL A N 1
ATOM 1641 C CA . VAL A 1 201 ? 22.876 -0.159 -13.300 1.00 90.56 201 VAL A CA 1
ATOM 1642 C C . VAL A 1 201 ? 22.996 -0.813 -14.678 1.00 90.56 201 VAL A C 1
ATOM 1644 O O . VAL A 1 201 ? 22.007 -1.086 -15.362 1.00 90.56 201 VAL A O 1
ATOM 1647 N N . SER A 1 202 ? 24.236 -1.040 -15.118 1.00 84.81 202 SER A N 1
ATOM 1648 C CA . SER A 1 202 ? 24.517 -1.697 -16.393 1.00 84.81 202 SER A CA 1
ATOM 1649 C C . SER A 1 202 ? 24.093 -3.174 -16.387 1.00 84.81 202 SER A C 1
ATOM 1651 O O . SER A 1 202 ? 24.023 -3.811 -15.337 1.00 84.81 202 SER A O 1
ATOM 1653 N N . HIS A 1 203 ? 23.854 -3.753 -17.571 1.00 79.31 203 HIS A N 1
ATOM 1654 C CA . HIS A 1 203 ? 23.394 -5.146 -17.701 1.00 79.31 203 HIS A CA 1
ATOM 1655 C C . HIS A 1 203 ? 24.347 -6.196 -17.085 1.00 79.31 203 HIS A C 1
ATOM 1657 O O . HIS A 1 203 ? 23.915 -7.306 -16.791 1.00 79.31 203 HIS A O 1
ATOM 1663 N N . GLY A 1 204 ? 25.627 -5.862 -16.878 1.00 80.12 204 GLY A N 1
ATOM 1664 C CA . GLY A 1 204 ? 26.606 -6.752 -16.241 1.00 80.12 204 GLY A CA 1
ATOM 1665 C C . GLY A 1 204 ? 26.508 -6.825 -14.711 1.00 80.12 204 GLY A C 1
ATOM 1666 O O . GLY A 1 204 ? 27.161 -7.670 -14.108 1.00 80.12 204 GLY A O 1
ATOM 1667 N N . GLU A 1 205 ? 25.708 -5.959 -14.084 1.00 81.88 205 GLU A N 1
ATOM 1668 C CA . GLU A 1 205 ? 25.561 -5.841 -12.623 1.00 81.88 205 GLU A CA 1
ATOM 1669 C C . GLU A 1 205 ? 24.181 -6.318 -12.123 1.00 81.88 205 GLU A C 1
ATOM 1671 O O . GLU A 1 205 ? 23.853 -6.167 -10.945 1.00 81.88 205 GLU A O 1
ATOM 1676 N N . CYS A 1 206 ? 23.364 -6.881 -13.017 1.00 86.56 206 CYS A N 1
ATOM 1677 C CA . CYS A 1 206 ? 21.967 -7.234 -12.768 1.00 86.56 206 CYS A CA 1
ATOM 1678 C C . CYS A 1 206 ? 21.821 -8.505 -11.912 1.00 86.56 206 CYS A C 1
ATOM 1680 O O . CYS A 1 206 ? 22.315 -9.562 -12.314 1.00 86.56 206 CYS A O 1
ATOM 1682 N N . PRO A 1 207 ? 21.126 -8.454 -10.757 1.00 84.38 207 PRO A N 1
ATOM 1683 C CA . PRO A 1 207 ? 20.904 -9.626 -9.906 1.00 84.38 207 PRO A CA 1
ATOM 1684 C C . PRO A 1 207 ? 20.043 -10.741 -10.522 1.00 84.38 207 PRO A C 1
ATOM 1686 O O . PRO A 1 207 ? 20.004 -11.842 -9.972 1.00 84.38 207 PRO A O 1
ATOM 1689 N N . GLY A 1 208 ? 19.306 -10.460 -11.600 1.00 86.69 208 GLY A N 1
ATOM 1690 C CA . GLY A 1 208 ? 18.500 -11.425 -12.348 1.00 86.69 208 GLY A CA 1
ATOM 1691 C C . GLY A 1 208 ? 17.246 -11.914 -11.618 1.00 86.69 208 GLY A C 1
ATOM 1692 O O . GLY A 1 208 ? 16.755 -12.995 -11.923 1.00 86.69 208 GLY A O 1
ATOM 1693 N N . SER A 1 209 ? 16.754 -11.191 -10.604 1.00 92.62 209 SER A N 1
ATOM 1694 C CA . SER A 1 209 ? 15.542 -11.582 -9.862 1.00 92.62 209 SER A CA 1
ATOM 1695 C C . SER A 1 209 ? 14.990 -10.469 -8.966 1.00 92.62 209 SER A C 1
ATOM 1697 O O . SER A 1 209 ? 15.745 -9.656 -8.431 1.00 92.62 209 SER A O 1
ATOM 1699 N N . ALA A 1 210 ? 13.680 -10.518 -8.690 1.00 95.94 210 ALA A N 1
ATOM 1700 C CA . ALA A 1 210 ? 12.991 -9.626 -7.747 1.00 95.94 210 ALA A CA 1
ATOM 1701 C C . ALA A 1 210 ? 13.662 -9.585 -6.357 1.00 95.94 210 ALA A C 1
ATOM 1703 O O . ALA A 1 210 ? 13.930 -8.518 -5.805 1.00 95.94 210 ALA A O 1
ATOM 1704 N N . LYS A 1 211 ? 14.003 -10.755 -5.798 1.00 96.94 211 LYS A N 1
ATOM 1705 C CA . LYS A 1 211 ? 14.700 -10.856 -4.503 1.00 96.94 211 LYS A CA 1
ATOM 1706 C C . LYS A 1 211 ? 16.151 -10.364 -4.579 1.00 96.94 211 LYS A C 1
ATOM 1708 O O . LYS A 1 211 ? 16.685 -9.869 -3.587 1.00 96.94 211 LYS A O 1
ATOM 1713 N N . GLY A 1 212 ? 16.773 -10.477 -5.752 1.00 96.56 212 GLY A N 1
ATOM 1714 C CA . GLY A 1 212 ? 18.098 -9.948 -6.049 1.00 96.56 212 GLY A CA 1
ATOM 1715 C C . GLY A 1 212 ? 18.138 -8.420 -5.995 1.00 96.56 212 GLY A C 1
ATOM 1716 O O . GLY A 1 212 ? 18.867 -7.882 -5.163 1.00 96.56 212 GLY A O 1
ATOM 1717 N N . ILE A 1 213 ? 17.318 -7.728 -6.798 1.00 96.88 213 ILE A N 1
ATOM 1718 C CA . ILE A 1 213 ? 17.242 -6.253 -6.790 1.00 96.88 213 ILE A CA 1
ATOM 1719 C C . ILE A 1 213 ? 16.765 -5.703 -5.445 1.00 96.88 213 ILE A C 1
ATOM 1721 O O . ILE A 1 213 ? 17.320 -4.723 -4.951 1.00 96.88 213 ILE A O 1
ATOM 1725 N N . PHE A 1 214 ? 15.829 -6.384 -4.774 1.00 97.75 214 PHE A N 1
ATOM 1726 C CA . PHE A 1 214 ? 15.430 -6.011 -3.418 1.00 97.75 214 PHE A CA 1
ATOM 1727 C C . PHE A 1 214 ? 16.606 -6.004 -2.428 1.00 97.75 214 PHE A C 1
ATOM 1729 O O . PHE A 1 214 ? 16.661 -5.128 -1.562 1.00 97.75 214 PHE A O 1
ATOM 1736 N N . LYS A 1 215 ? 17.542 -6.956 -2.550 1.00 97.00 215 LYS A N 1
ATOM 1737 C CA . LYS A 1 215 ? 18.720 -7.066 -1.678 1.00 97.00 215 LYS A CA 1
ATOM 1738 C C . LYS A 1 215 ? 19.848 -6.111 -2.081 1.00 97.00 215 LYS A C 1
ATOM 1740 O O . LYS A 1 215 ? 20.486 -5.542 -1.204 1.00 97.00 215 LYS A O 1
ATOM 1745 N N . SER A 1 216 ? 20.131 -5.967 -3.376 1.00 96.25 216 SER A N 1
ATOM 1746 C CA . SER A 1 216 ? 21.231 -5.128 -3.880 1.00 96.25 216 SER A CA 1
ATOM 1747 C C . SER A 1 216 ? 20.887 -3.639 -3.940 1.00 96.25 216 SER A C 1
ATOM 1749 O O . SER A 1 216 ? 21.800 -2.816 -4.008 1.00 96.25 216 SER A O 1
ATOM 1751 N N . LYS A 1 217 ? 19.586 -3.307 -3.992 1.00 96.38 217 LYS A N 1
ATOM 1752 C CA . LYS A 1 217 ? 19.044 -1.987 -4.354 1.00 96.38 217 LYS A CA 1
ATOM 1753 C C . LYS A 1 217 ? 19.528 -1.481 -5.727 1.00 96.38 217 LYS A C 1
ATOM 1755 O O . LYS A 1 217 ? 19.516 -0.283 -6.004 1.00 96.38 217 LYS A O 1
ATOM 1760 N N . LYS A 1 218 ? 19.962 -2.400 -6.597 1.00 95.50 218 LYS A N 1
ATOM 1761 C CA . LYS A 1 218 ? 20.567 -2.136 -7.911 1.00 95.50 218 LYS A CA 1
ATOM 1762 C C . LYS A 1 218 ? 20.099 -3.156 -8.945 1.00 95.50 218 LYS A C 1
ATOM 1764 O O . LYS A 1 218 ? 20.160 -4.353 -8.666 1.00 95.50 218 LYS A O 1
ATOM 1769 N N . GLY A 1 219 ? 19.703 -2.701 -10.131 1.00 94.75 219 GLY A N 1
ATOM 1770 C CA . GLY A 1 219 ? 19.374 -3.586 -11.255 1.00 94.75 219 GLY A CA 1
ATOM 1771 C C . GLY A 1 219 ? 19.190 -2.856 -12.588 1.00 94.75 219 GLY A C 1
ATOM 1772 O O . GLY A 1 219 ? 19.221 -1.628 -12.639 1.00 94.75 219 GLY A O 1
ATOM 1773 N N . CYS A 1 220 ? 19.006 -3.610 -13.669 1.00 92.50 220 CYS A N 1
ATOM 1774 C CA . CYS A 1 220 ? 18.632 -3.100 -14.993 1.00 92.50 220 CYS A CA 1
ATOM 1775 C C . CYS A 1 220 ? 17.128 -3.278 -15.268 1.00 92.50 220 CYS A C 1
ATOM 1777 O O . CYS A 1 220 ? 16.374 -3.735 -14.411 1.00 92.50 220 CYS A O 1
ATOM 1779 N N . CYS A 1 221 ? 16.662 -2.926 -16.471 1.00 92.88 221 CYS A N 1
ATOM 1780 C CA . CYS A 1 221 ? 15.238 -2.941 -16.832 1.00 92.88 221 CYS A CA 1
ATOM 1781 C C . CYS A 1 221 ? 14.547 -4.300 -16.626 1.00 92.88 221 CYS A C 1
ATOM 1783 O O . CYS A 1 221 ? 13.408 -4.350 -16.156 1.00 92.88 221 CYS A O 1
ATOM 1785 N N . SER A 1 222 ? 15.267 -5.400 -16.858 1.00 93.62 222 SER A N 1
ATOM 1786 C CA . SER A 1 222 ? 14.807 -6.755 -16.535 1.00 93.62 222 SER A CA 1
ATOM 1787 C C . SER A 1 222 ? 14.586 -6.971 -15.031 1.00 93.62 222 SER A C 1
ATOM 1789 O O . SER A 1 222 ? 13.601 -7.600 -14.662 1.00 93.62 222 SER A O 1
ATOM 1791 N N . ASP A 1 223 ? 15.451 -6.441 -14.158 1.00 95.38 223 ASP A N 1
ATOM 1792 C CA . ASP A 1 223 ? 15.325 -6.604 -12.701 1.00 95.38 223 ASP A CA 1
ATOM 1793 C C . ASP A 1 223 ? 14.174 -5.783 -12.117 1.00 95.38 223 ASP A C 1
ATOM 1795 O O . ASP A 1 223 ? 13.408 -6.304 -11.306 1.00 95.38 223 ASP A O 1
ATOM 1799 N N . TYR A 1 224 ? 14.047 -4.517 -12.540 1.00 96.38 224 TYR A N 1
ATOM 1800 C CA . TYR A 1 224 ? 12.905 -3.669 -12.186 1.00 96.38 224 TYR A CA 1
ATOM 1801 C C . TYR A 1 224 ? 11.616 -4.383 -12.597 1.00 96.38 224 TYR A C 1
ATOM 1803 O O . TYR A 1 224 ? 10.802 -4.711 -11.742 1.00 96.38 224 TYR A O 1
ATOM 1811 N N . THR A 1 225 ? 11.500 -4.775 -13.872 1.00 96.38 225 THR A N 1
ATOM 1812 C CA . THR A 1 225 ? 10.331 -5.512 -14.375 1.00 96.38 225 THR A CA 1
ATOM 1813 C C . THR A 1 225 ? 10.068 -6.805 -13.600 1.00 96.38 225 THR A C 1
ATOM 1815 O O . THR A 1 225 ? 8.916 -7.103 -13.290 1.00 96.38 225 THR A O 1
ATOM 1818 N N . ALA A 1 226 ? 11.103 -7.581 -13.261 1.00 96.88 226 ALA A N 1
ATOM 1819 C CA . ALA A 1 226 ? 10.956 -8.801 -12.469 1.00 96.88 226 ALA A CA 1
ATOM 1820 C C . ALA A 1 226 ? 10.354 -8.516 -11.083 1.00 96.88 226 ALA A C 1
ATOM 1822 O O . ALA A 1 226 ? 9.506 -9.277 -10.613 1.00 96.88 226 ALA A O 1
ATOM 1823 N N . PHE A 1 227 ? 10.772 -7.422 -10.440 1.00 98.06 227 PHE A N 1
ATOM 1824 C CA . PHE A 1 227 ? 10.241 -6.981 -9.153 1.00 98.06 227 PHE A CA 1
ATOM 1825 C C . PHE A 1 227 ? 8.801 -6.468 -9.269 1.00 98.06 227 PHE A C 1
ATOM 1827 O O . PHE A 1 227 ? 7.939 -6.955 -8.537 1.00 98.06 227 PHE A O 1
ATOM 1834 N N . SER A 1 228 ? 8.499 -5.588 -10.230 1.00 98.25 228 SER A N 1
ATOM 1835 C CA . SER A 1 228 ? 7.140 -5.068 -10.427 1.00 98.25 228 SER A CA 1
ATOM 1836 C C . SER A 1 228 ? 6.146 -6.189 -10.759 1.00 98.25 228 SER A C 1
ATOM 1838 O O . SER A 1 228 ? 5.080 -6.272 -10.151 1.00 98.25 228 SER A O 1
ATOM 1840 N N . VAL A 1 229 ? 6.507 -7.107 -11.669 1.00 98.00 229 VAL A N 1
ATOM 1841 C CA . VAL A 1 229 ? 5.676 -8.271 -12.035 1.00 98.00 229 VAL A CA 1
ATOM 1842 C C . VAL A 1 229 ? 5.471 -9.206 -10.841 1.00 98.00 229 VAL A C 1
ATOM 1844 O O . VAL A 1 229 ? 4.374 -9.745 -10.684 1.00 98.00 229 VAL A O 1
ATOM 1847 N N . TYR A 1 230 ? 6.483 -9.398 -9.987 1.00 97.81 230 TYR A N 1
ATOM 1848 C CA . TYR A 1 230 ? 6.339 -10.197 -8.768 1.00 97.81 230 TYR A CA 1
ATOM 1849 C C . TYR A 1 230 ? 5.308 -9.580 -7.814 1.00 97.81 230 TYR A C 1
ATOM 1851 O O . TYR A 1 230 ? 4.352 -10.256 -7.429 1.00 97.81 230 TYR A O 1
ATOM 1859 N N . CYS A 1 231 ? 5.464 -8.294 -7.485 1.00 98.38 231 CYS A N 1
ATOM 1860 C CA . CYS A 1 231 ? 4.581 -7.570 -6.570 1.00 98.38 231 CYS A CA 1
ATOM 1861 C C . CYS A 1 231 ? 3.136 -7.509 -7.093 1.00 98.38 231 CYS A C 1
ATOM 1863 O O . CYS A 1 231 ? 2.208 -7.879 -6.377 1.00 98.38 231 CYS A O 1
ATOM 1865 N N . LEU A 1 232 ? 2.937 -7.143 -8.366 1.00 98.25 232 LEU A N 1
ATOM 1866 C CA . LEU A 1 232 ? 1.606 -7.053 -8.976 1.00 98.25 232 LEU A CA 1
ATOM 1867 C C . LEU A 1 232 ? 0.888 -8.408 -9.031 1.00 98.25 232 LEU A C 1
ATOM 1869 O O . LEU A 1 232 ? -0.279 -8.490 -8.651 1.00 98.25 232 LEU A O 1
ATOM 1873 N N . ARG A 1 233 ? 1.575 -9.493 -9.419 1.00 97.38 233 ARG A N 1
ATOM 1874 C CA . ARG A 1 233 ? 0.977 -10.844 -9.416 1.00 97.38 233 ARG A CA 1
ATOM 1875 C C . ARG A 1 233 ? 0.620 -11.315 -8.012 1.00 97.38 233 ARG A C 1
ATOM 1877 O O . ARG A 1 233 ? -0.445 -11.903 -7.821 1.00 97.38 233 ARG A O 1
ATOM 1884 N N . LYS A 1 234 ? 1.487 -11.044 -7.031 1.00 96.81 234 LYS A N 1
ATOM 1885 C CA . LYS A 1 234 ? 1.234 -11.329 -5.612 1.00 96.81 234 LYS A CA 1
ATOM 1886 C C . LYS A 1 234 ? 0.002 -10.560 -5.110 1.00 96.81 234 LYS A C 1
ATOM 1888 O O . LYS A 1 234 ? -0.820 -11.134 -4.403 1.00 96.81 234 LYS A O 1
ATOM 1893 N N . ALA A 1 235 ? -0.191 -9.326 -5.573 1.00 97.00 235 ALA A N 1
ATOM 1894 C CA . ALA A 1 235 ? -1.351 -8.477 -5.296 1.00 97.00 235 ALA A CA 1
ATOM 1895 C C . ALA A 1 235 ? -2.584 -8.715 -6.202 1.00 97.00 235 ALA A C 1
ATOM 1897 O O . ALA A 1 235 ? -3.528 -7.931 -6.163 1.00 97.00 235 ALA A O 1
ATOM 1898 N N . GLY A 1 236 ? -2.600 -9.787 -7.006 1.00 96.31 236 GLY A N 1
ATOM 1899 C CA . GLY A 1 236 ? -3.777 -10.243 -7.760 1.00 96.31 236 GLY A CA 1
ATOM 1900 C C . GLY A 1 236 ? -3.909 -9.755 -9.209 1.00 96.31 236 GLY A C 1
ATOM 1901 O O . GLY A 1 236 ? -4.690 -10.346 -9.956 1.00 96.31 236 GLY A O 1
ATOM 1902 N N . TYR A 1 237 ? -3.120 -8.766 -9.633 1.00 97.50 237 TYR A N 1
ATOM 1903 C CA . TYR A 1 237 ? -3.155 -8.196 -10.987 1.00 97.50 237 TYR A CA 1
ATOM 1904 C C . TYR A 1 237 ? -2.646 -9.194 -12.049 1.00 97.50 237 TYR A C 1
ATOM 1906 O O . TYR A 1 237 ? -1.711 -9.963 -11.791 1.00 97.50 237 TYR A O 1
ATOM 1914 N N . ASP A 1 238 ? -3.191 -9.147 -13.275 1.00 96.62 238 ASP A N 1
ATOM 1915 C CA . ASP A 1 238 ? -2.498 -9.736 -14.432 1.00 96.62 238 ASP A CA 1
ATOM 1916 C C . ASP A 1 238 ? -1.346 -8.810 -14.830 1.00 96.62 238 ASP A C 1
ATOM 1918 O O . ASP A 1 238 ? -1.565 -7.689 -15.288 1.00 96.62 238 ASP A O 1
ATOM 1922 N N . ALA A 1 239 ? -0.116 -9.278 -14.624 1.00 97.62 239 ALA A N 1
ATOM 1923 C CA . ALA A 1 239 ? 1.106 -8.558 -14.954 1.00 97.62 239 ALA A CA 1
ATOM 1924 C C . ALA A 1 239 ? 2.117 -9.481 -15.645 1.00 97.62 239 ALA A C 1
ATOM 1926 O O . ALA A 1 239 ? 2.191 -10.680 -15.353 1.00 97.62 239 ALA A O 1
ATOM 1927 N N . LYS A 1 240 ? 2.925 -8.947 -16.563 1.00 97.12 240 LYS A N 1
ATOM 1928 C CA . LYS A 1 240 ? 3.940 -9.699 -17.323 1.00 97.12 240 LYS A CA 1
ATOM 1929 C C . LYS A 1 240 ? 5.021 -8.783 -17.895 1.00 97.12 240 LYS A C 1
ATOM 1931 O O . LYS A 1 240 ? 4.767 -7.620 -18.185 1.00 97.12 240 LYS A O 1
ATOM 1936 N N . ALA A 1 241 ? 6.210 -9.330 -18.140 1.00 96.56 241 ALA A N 1
ATOM 1937 C CA . ALA A 1 241 ? 7.242 -8.613 -18.881 1.00 96.56 241 ALA A CA 1
ATOM 1938 C C . ALA A 1 241 ? 6.945 -8.603 -20.386 1.00 96.56 241 ALA A C 1
ATOM 1940 O O . ALA A 1 241 ? 6.662 -9.646 -20.986 1.00 96.56 241 ALA A O 1
ATOM 1941 N N . ILE A 1 242 ? 7.110 -7.446 -21.020 1.00 95.12 242 ILE A N 1
ATOM 1942 C CA . ILE A 1 242 ? 7.128 -7.302 -22.479 1.00 95.12 242 ILE A CA 1
ATOM 1943 C C . ILE A 1 242 ? 8.453 -6.692 -22.940 1.00 95.12 242 ILE A C 1
ATOM 1945 O O . ILE A 1 242 ? 9.157 -6.052 -22.159 1.00 95.12 242 ILE A O 1
ATOM 1949 N N . LYS A 1 243 ? 8.797 -6.894 -24.216 1.00 93.00 243 LYS A N 1
ATOM 1950 C CA . LYS A 1 243 ? 9.921 -6.205 -24.863 1.00 93.00 243 LYS A CA 1
ATOM 1951 C C . LYS A 1 243 ? 9.407 -5.074 -25.731 1.00 93.00 243 LYS A C 1
ATOM 1953 O O . LYS A 1 243 ? 8.517 -5.291 -26.556 1.00 93.00 243 LYS A O 1
ATOM 1958 N N . VAL A 1 244 ? 10.027 -3.911 -25.597 1.00 91.00 244 VAL A N 1
ATOM 1959 C CA . VAL A 1 244 ? 9.802 -2.730 -26.437 1.00 91.00 244 VAL A CA 1
ATOM 1960 C C . VAL A 1 244 ? 11.111 -2.313 -27.113 1.00 91.00 244 VAL A C 1
ATOM 1962 O O . VAL A 1 244 ? 12.198 -2.744 -26.711 1.00 91.00 244 VAL A O 1
ATOM 1965 N N . VAL A 1 245 ? 11.022 -1.502 -28.167 1.00 86.50 245 VAL A N 1
ATOM 1966 C CA . VAL A 1 245 ? 12.198 -0.846 -28.763 1.00 86.50 245 VAL A CA 1
ATOM 1967 C C . VAL A 1 245 ? 12.895 -0.002 -27.688 1.00 86.50 245 VAL A C 1
ATOM 1969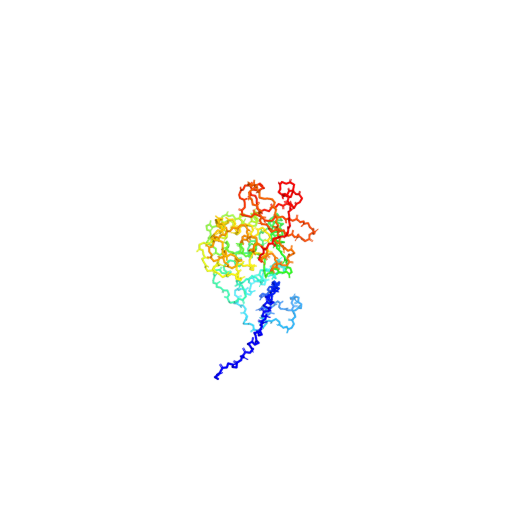 O O . VAL A 1 245 ? 12.231 0.743 -26.974 1.00 86.50 245 VAL A O 1
ATOM 1972 N N . SER A 1 246 ? 14.224 -0.102 -27.545 1.00 81.12 246 SER A N 1
ATOM 1973 C CA . SER A 1 246 ? 14.941 0.784 -26.617 1.00 81.12 246 SER A CA 1
ATOM 1974 C C . SER A 1 246 ? 14.872 2.239 -27.099 1.00 81.12 246 SER A C 1
ATOM 1976 O O . SER A 1 246 ? 15.140 2.481 -28.278 1.00 81.12 246 SER A O 1
ATOM 1978 N N . PRO A 1 247 ? 14.678 3.221 -26.199 1.00 73.12 247 PRO A N 1
ATOM 1979 C CA . PRO A 1 247 ? 14.760 4.651 -26.528 1.00 73.12 247 PRO A CA 1
ATOM 1980 C C . PRO A 1 247 ? 16.097 5.060 -27.149 1.00 73.12 247 PRO A C 1
ATOM 1982 O O . PRO A 1 247 ? 16.188 6.042 -27.874 1.00 73.12 247 PRO A O 1
ATOM 1985 N N . THR A 1 248 ? 17.159 4.301 -26.860 1.00 75.94 248 THR A N 1
ATOM 1986 C CA . THR A 1 248 ? 18.507 4.543 -27.397 1.00 75.94 248 THR A CA 1
ATOM 1987 C C . THR A 1 248 ? 18.746 3.871 -28.756 1.00 75.94 248 THR A C 1
ATOM 1989 O O . THR A 1 248 ? 19.830 4.007 -29.321 1.00 75.94 248 THR A O 1
ATOM 1992 N N . GLY A 1 249 ? 17.778 3.098 -29.266 1.00 69.00 249 GLY A N 1
ATOM 1993 C CA . GLY A 1 249 ? 17.826 2.404 -30.558 1.00 69.00 249 GLY A CA 1
ATOM 1994 C C . GLY A 1 249 ? 18.828 1.245 -30.674 1.00 69.00 249 GLY A C 1
ATOM 1995 O O . GLY A 1 249 ? 18.906 0.626 -31.730 1.00 69.00 249 GLY A O 1
ATOM 1996 N N . ARG A 1 250 ? 19.608 0.936 -29.625 1.00 63.97 250 ARG A N 1
ATOM 1997 C CA . ARG A 1 250 ? 20.735 -0.025 -29.683 1.00 63.97 250 ARG A CA 1
ATOM 1998 C C . ARG A 1 250 ? 20.465 -1.400 -29.060 1.00 63.97 250 ARG A C 1
ATOM 2000 O O . ARG A 1 250 ? 21.289 -2.296 -29.208 1.00 63.97 250 ARG A O 1
ATOM 2007 N N . ALA A 1 251 ? 19.346 -1.571 -28.360 1.00 76.81 251 ALA A N 1
ATOM 2008 C CA . ALA A 1 251 ? 18.958 -2.814 -27.688 1.00 76.81 251 ALA A CA 1
ATOM 2009 C C . ALA A 1 251 ? 17.423 -2.949 -27.643 1.00 76.81 251 ALA A C 1
ATOM 2011 O O . ALA A 1 251 ? 16.705 -2.047 -28.080 1.00 76.81 251 ALA A O 1
ATOM 2012 N N . TYR A 1 252 ? 16.912 -4.047 -27.084 1.00 84.69 252 TYR A N 1
ATOM 2013 C CA . TYR A 1 252 ? 15.535 -4.083 -26.583 1.00 84.69 252 TYR A CA 1
ATOM 2014 C C . TYR A 1 252 ? 15.490 -3.558 -25.145 1.00 84.69 252 TYR A C 1
ATOM 2016 O O . TYR A 1 252 ? 16.477 -3.639 -24.415 1.00 84.69 252 TYR A O 1
ATOM 2024 N N . HIS A 1 253 ? 14.338 -3.037 -24.740 1.00 91.25 253 HIS A N 1
ATOM 2025 C CA . HIS A 1 253 ? 14.045 -2.648 -23.361 1.00 91.25 253 HIS A CA 1
ATOM 2026 C C . HIS A 1 253 ? 12.961 -3.570 -22.797 1.00 91.25 253 HIS A C 1
ATOM 2028 O O . HIS A 1 253 ? 12.136 -4.079 -23.560 1.00 91.25 253 HIS A O 1
ATOM 2034 N N . VAL A 1 254 ? 12.991 -3.838 -21.492 1.00 92.50 254 VAL A N 1
ATOM 2035 C CA . VAL A 1 254 ? 12.051 -4.749 -20.817 1.00 92.50 254 VAL A CA 1
ATOM 2036 C C . VAL A 1 254 ? 11.242 -3.946 -19.812 1.00 92.50 254 VAL A C 1
ATOM 2038 O O . VAL A 1 254 ? 11.827 -3.230 -19.005 1.00 92.50 254 VAL A O 1
ATOM 2041 N N . VAL A 1 255 ? 9.916 -4.061 -19.885 1.00 94.81 255 VAL A N 1
ATOM 2042 C CA . VAL A 1 255 ? 8.976 -3.303 -19.045 1.00 94.81 255 VAL A CA 1
ATOM 2043 C C . VAL A 1 255 ? 7.838 -4.185 -18.546 1.00 94.81 255 VAL A C 1
ATOM 2045 O O . VAL A 1 255 ? 7.524 -5.217 -19.153 1.00 94.81 255 VAL A O 1
ATOM 2048 N N . CYS A 1 256 ? 7.200 -3.770 -17.453 1.00 97.25 256 CYS A N 1
ATOM 2049 C CA . CYS A 1 256 ? 6.050 -4.456 -16.879 1.00 97.25 256 CYS A CA 1
ATOM 2050 C C . CYS A 1 256 ? 4.757 -3.978 -17.556 1.00 97.25 256 CYS A C 1
ATOM 2052 O O . CYS A 1 256 ? 4.377 -2.821 -17.406 1.00 97.25 256 CYS A O 1
ATOM 2054 N N . GLU A 1 257 ? 4.062 -4.857 -18.279 1.00 97.94 257 GLU A N 1
ATOM 2055 C CA . GLU A 1 257 ? 2.662 -4.648 -18.665 1.00 97.94 257 GLU A CA 1
ATOM 2056 C C . GLU A 1 257 ? 1.753 -5.186 -17.560 1.00 97.94 257 GLU A C 1
ATOM 2058 O O . GLU A 1 257 ? 1.954 -6.321 -17.122 1.00 97.94 257 GLU A O 1
ATOM 2063 N N . TYR A 1 258 ? 0.726 -4.427 -17.172 1.00 98.19 258 TYR A N 1
ATOM 2064 C CA . TYR A 1 258 ? -0.344 -4.914 -16.300 1.00 98.19 258 TYR A CA 1
ATOM 2065 C C . TYR A 1 258 ? -1.734 -4.406 -16.712 1.00 98.19 258 TYR A C 1
ATOM 2067 O O . TYR A 1 258 ? -1.858 -3.455 -17.490 1.00 98.19 258 TYR A O 1
ATOM 2075 N N . GLU A 1 259 ? -2.770 -5.066 -16.199 1.00 98.06 259 GLU A N 1
ATOM 2076 C CA . GLU A 1 259 ? -4.188 -4.721 -16.364 1.00 98.06 259 GLU A CA 1
ATOM 2077 C C . GLU A 1 259 ? -4.777 -4.255 -15.014 1.00 98.06 259 GLU A C 1
ATOM 2079 O O . GLU A 1 259 ? -4.497 -4.872 -13.983 1.00 98.06 259 GLU A O 1
ATOM 2084 N N . ASP A 1 260 ? -5.525 -3.145 -14.992 1.00 94.62 260 ASP A N 1
ATOM 2085 C CA . ASP A 1 260 ? -6.234 -2.647 -13.799 1.00 94.62 260 ASP A CA 1
ATOM 2086 C C . ASP A 1 260 ? -7.599 -3.342 -13.591 1.00 94.62 260 ASP A C 1
ATOM 2088 O O . ASP A 1 260 ? -7.948 -4.279 -14.310 1.00 94.62 260 ASP A O 1
ATOM 2092 N N . ARG A 1 261 ? -8.375 -2.918 -12.577 1.00 90.62 261 ARG A N 1
ATOM 2093 C CA . ARG A 1 261 ? -9.694 -3.519 -12.283 1.00 90.62 261 ARG A CA 1
ATOM 2094 C C . ARG A 1 261 ? -10.730 -3.279 -13.390 1.00 90.62 261 ARG A C 1
ATOM 2096 O O . ARG A 1 261 ? -11.652 -4.078 -13.520 1.00 90.62 261 ARG A O 1
ATOM 2103 N N . ASP A 1 262 ? -10.559 -2.228 -14.191 1.00 92.94 262 ASP A N 1
ATOM 2104 C CA . ASP A 1 262 ? -11.463 -1.848 -15.282 1.00 92.94 262 ASP A CA 1
ATOM 2105 C C . ASP A 1 262 ? -11.060 -2.493 -16.627 1.00 92.94 262 ASP A C 1
ATOM 2107 O O . ASP A 1 262 ? -11.621 -2.179 -17.679 1.00 92.94 262 ASP A O 1
ATOM 2111 N N . GLY A 1 263 ? -10.074 -3.402 -16.618 1.00 95.19 263 GLY A N 1
ATOM 2112 C CA . GLY A 1 263 ? -9.561 -4.083 -17.812 1.00 95.19 263 GLY A CA 1
ATOM 2113 C C . GLY A 1 263 ? -8.593 -3.234 -18.648 1.00 95.19 263 GLY A C 1
ATOM 2114 O O . GLY A 1 263 ? -8.233 -3.604 -19.774 1.00 95.19 263 GLY A O 1
ATOM 2115 N N . LYS A 1 264 ? -8.169 -2.072 -18.140 1.00 97.38 264 LYS A N 1
ATOM 2116 C CA . LYS A 1 264 ? -7.334 -1.112 -18.864 1.00 97.38 264 LYS A CA 1
ATOM 2117 C C . LYS A 1 264 ? -5.850 -1.403 -18.639 1.00 97.38 264 LYS A C 1
ATOM 2119 O O . LYS A 1 264 ? -5.414 -1.773 -17.552 1.00 97.38 264 LYS A O 1
ATOM 2124 N N . LYS A 1 265 ? -5.052 -1.256 -19.704 1.00 97.88 265 LYS A N 1
ATOM 2125 C CA . LYS A 1 265 ? -3.650 -1.712 -19.746 1.00 97.88 265 LYS A CA 1
ATOM 2126 C C . LYS A 1 265 ? -2.658 -0.581 -19.593 1.00 97.88 265 LYS A C 1
ATOM 2128 O O . LYS A 1 265 ? -2.746 0.426 -20.297 1.00 97.88 265 LYS A O 1
ATOM 2133 N N . TYR A 1 266 ? -1.656 -0.813 -18.758 1.00 97.75 266 TYR A N 1
ATOM 2134 C CA . TYR A 1 266 ? -0.595 0.133 -18.442 1.00 97.75 266 TYR A CA 1
ATOM 2135 C C . TYR A 1 266 ? 0.771 -0.519 -18.590 1.00 97.75 266 TYR A C 1
ATOM 2137 O O . TYR A 1 266 ? 0.913 -1.742 -18.541 1.00 97.75 266 TYR A O 1
ATOM 2145 N N . ILE A 1 267 ? 1.771 0.333 -18.772 1.00 96.69 267 ILE A N 1
ATOM 2146 C CA . ILE A 1 267 ? 3.182 0.002 -18.665 1.00 96.69 267 ILE A CA 1
ATOM 2147 C C . ILE A 1 267 ? 3.722 0.663 -17.400 1.00 96.69 267 ILE A C 1
ATOM 2149 O O . ILE A 1 267 ? 3.507 1.856 -17.192 1.00 96.69 267 ILE A O 1
ATOM 2153 N N . MET A 1 268 ? 4.437 -0.107 -16.584 1.00 96.31 268 MET A N 1
ATOM 2154 C CA . MET A 1 268 ? 5.300 0.404 -15.526 1.00 96.31 268 MET A CA 1
ATOM 2155 C C . MET A 1 268 ? 6.764 0.263 -15.958 1.00 96.31 268 MET A C 1
ATOM 2157 O O . MET A 1 268 ? 7.215 -0.827 -16.327 1.00 96.31 268 MET A O 1
ATOM 2161 N N . ASP A 1 269 ? 7.491 1.378 -15.919 1.00 94.44 269 ASP A N 1
ATOM 2162 C CA . ASP A 1 269 ? 8.895 1.490 -16.314 1.00 94.44 269 ASP A CA 1
ATOM 2163 C C . ASP A 1 269 ? 9.631 2.540 -15.466 1.00 94.44 269 ASP A C 1
ATOM 2165 O O . ASP A 1 269 ? 9.847 3.680 -15.876 1.00 94.44 269 ASP A O 1
ATOM 2169 N N . ASN A 1 270 ? 10.080 2.134 -14.278 1.00 93.44 270 ASN A N 1
ATOM 2170 C CA . ASN A 1 270 ? 10.989 2.941 -13.451 1.00 93.44 270 ASN A CA 1
ATOM 2171 C C . ASN A 1 270 ? 12.463 2.804 -13.828 1.00 93.44 270 ASN A C 1
ATOM 2173 O O . ASN A 1 270 ? 13.334 3.425 -13.216 1.00 93.44 270 ASN A O 1
ATOM 2177 N N . SER A 1 271 ? 12.754 1.995 -14.843 1.00 87.25 271 SER A N 1
ATOM 2178 C CA . SER A 1 271 ? 14.115 1.715 -15.275 1.00 87.25 271 SER A CA 1
ATOM 2179 C C . SER A 1 271 ? 14.630 2.727 -16.304 1.00 87.25 271 SER A C 1
ATOM 2181 O O . SER A 1 271 ? 15.838 2.861 -16.492 1.00 87.25 271 SER A O 1
ATOM 2183 N N . CYS A 1 272 ? 13.734 3.497 -16.926 1.00 77.31 272 CYS A N 1
ATOM 2184 C CA . CYS A 1 272 ? 14.073 4.516 -17.908 1.00 77.31 272 CYS A CA 1
ATOM 2185 C C . CYS A 1 272 ? 13.673 5.933 -17.459 1.00 77.31 272 CYS A C 1
ATOM 2187 O O . CYS A 1 272 ? 12.544 6.370 -17.644 1.00 77.31 272 CYS A O 1
ATOM 2189 N N . ARG A 1 273 ? 14.641 6.729 -16.980 1.00 65.81 273 ARG A N 1
ATOM 2190 C CA . ARG A 1 273 ? 14.433 8.165 -16.665 1.00 65.81 273 ARG A CA 1
ATOM 2191 C C . ARG A 1 273 ? 14.228 9.074 -17.892 1.00 65.81 273 ARG A C 1
ATOM 2193 O O . ARG A 1 273 ? 14.063 10.276 -17.726 1.00 65.81 273 ARG A O 1
ATOM 2200 N N . ILE A 1 274 ? 14.308 8.517 -19.101 1.00 55.34 274 ILE A N 1
ATOM 2201 C CA . ILE A 1 274 ? 14.191 9.221 -20.392 1.00 55.34 274 ILE A CA 1
ATOM 2202 C C . ILE A 1 274 ? 12.848 8.869 -21.082 1.00 55.34 274 ILE A C 1
ATOM 2204 O O . ILE A 1 274 ? 12.507 9.460 -22.100 1.00 55.34 274 ILE A O 1
ATOM 2208 N N . CYS A 1 275 ? 12.085 7.913 -20.538 1.00 51.94 275 CYS A N 1
ATOM 2209 C CA . CYS A 1 275 ? 10.849 7.386 -21.117 1.00 51.94 275 CYS A CA 1
ATOM 2210 C C . CYS A 1 275 ? 9.624 7.919 -20.375 1.00 51.94 275 CYS A C 1
ATOM 2212 O O . CYS A 1 275 ? 9.583 7.869 -19.144 1.00 51.94 275 CYS A O 1
ATOM 2214 N N . GLY A 1 276 ? 8.607 8.356 -21.121 1.00 50.12 276 GLY A N 1
ATOM 2215 C CA . GLY A 1 276 ? 7.410 8.972 -20.549 1.00 50.12 276 GLY A CA 1
ATOM 2216 C C . GLY A 1 276 ? 7.718 10.256 -19.768 1.00 50.12 276 GLY A C 1
ATOM 2217 O O . GLY A 1 276 ? 8.855 10.724 -19.705 1.00 50.12 276 GLY A O 1
ATOM 2218 N N . ASN A 1 277 ? 6.702 10.819 -19.113 1.00 53.59 277 ASN A N 1
ATOM 2219 C CA . ASN A 1 277 ? 6.790 12.108 -18.408 1.00 53.59 277 ASN A CA 1
ATOM 2220 C C . ASN A 1 277 ? 7.593 12.051 -17.087 1.00 53.59 277 ASN A C 1
ATOM 2222 O O . ASN A 1 277 ? 7.424 12.882 -16.200 1.00 53.59 277 ASN A O 1
ATOM 2226 N N . GLY A 1 278 ? 8.441 11.033 -16.913 1.00 67.44 278 GLY A N 1
ATOM 2227 C CA . GLY A 1 278 ? 9.135 10.746 -15.663 1.00 67.44 278 GLY A CA 1
ATOM 2228 C C . GLY A 1 278 ? 8.241 10.145 -14.573 1.00 67.44 278 GLY A C 1
ATOM 2229 O O . GLY A 1 278 ? 8.728 9.960 -13.463 1.00 67.44 278 GLY A O 1
ATOM 2230 N N . GLU A 1 279 ? 6.980 9.812 -14.860 1.00 78.81 279 GLU A N 1
ATOM 2231 C CA . GLU A 1 279 ? 5.966 9.358 -13.887 1.00 78.81 279 GLU A CA 1
ATOM 2232 C C . GLU A 1 279 ? 6.087 7.871 -13.499 1.00 78.81 279 GLU A C 1
ATOM 2234 O O . GLU A 1 279 ? 5.650 7.476 -12.419 1.00 78.81 279 GLU A O 1
ATOM 2239 N N . GLY A 1 280 ? 6.722 7.047 -14.341 1.00 89.56 280 GLY A N 1
ATOM 2240 C CA . GLY A 1 280 ? 6.987 5.621 -14.088 1.00 89.56 280 GLY A CA 1
ATOM 2241 C C . GLY A 1 280 ? 5.823 4.666 -14.392 1.00 89.56 280 GLY A C 1
ATOM 2242 O O . GLY A 1 280 ? 6.063 3.476 -14.583 1.00 89.56 280 GLY A O 1
ATOM 2243 N N . ILE A 1 281 ? 4.592 5.173 -14.519 1.00 94.69 281 ILE A N 1
ATOM 2244 C CA . ILE A 1 281 ? 3.407 4.447 -15.007 1.00 94.69 281 ILE A CA 1
ATOM 2245 C C . ILE A 1 281 ? 2.803 5.229 -16.179 1.00 94.69 281 ILE A C 1
ATOM 2247 O O . ILE A 1 281 ? 2.723 6.454 -16.135 1.00 94.69 281 ILE A O 1
ATOM 2251 N N . THR A 1 282 ? 2.371 4.547 -17.240 1.00 94.50 282 THR A N 1
ATOM 2252 C CA . THR A 1 282 ? 1.735 5.176 -18.414 1.00 94.50 282 THR A CA 1
ATOM 2253 C C . THR A 1 282 ? 0.726 4.221 -19.051 1.00 94.50 282 THR A C 1
ATOM 2255 O O . THR A 1 282 ? 0.922 3.006 -19.035 1.00 94.50 282 THR A O 1
ATOM 2258 N N . GLU A 1 283 ? -0.364 4.725 -19.638 1.00 95.25 283 GLU A N 1
ATOM 2259 C CA . GLU A 1 283 ? -1.307 3.864 -20.363 1.00 95.25 283 GLU A CA 1
ATOM 2260 C C . GLU A 1 283 ? -0.620 3.200 -21.571 1.00 95.25 283 GLU A C 1
ATOM 2262 O O . GLU A 1 283 ? 0.085 3.851 -22.345 1.00 95.25 283 GLU A O 1
ATOM 2267 N N . LYS A 1 284 ? -0.850 1.898 -21.789 1.00 94.44 284 LYS A N 1
ATOM 2268 C CA . LYS A 1 284 ? -0.137 1.122 -22.814 1.00 94.44 284 LYS A CA 1
ATOM 2269 C C . LYS A 1 284 ? -0.268 1.717 -24.218 1.00 94.44 284 LYS A C 1
ATOM 2271 O O . LYS A 1 284 ? 0.710 1.692 -24.966 1.00 94.44 284 LYS A O 1
ATOM 2276 N N . LYS A 1 285 ? -1.438 2.258 -24.586 1.00 92.81 285 LYS A N 1
ATOM 2277 C CA . LYS A 1 285 ? -1.661 2.880 -25.909 1.00 92.81 285 LYS A CA 1
ATOM 2278 C C . LYS A 1 285 ? -0.756 4.094 -26.155 1.00 92.81 285 LYS A C 1
ATOM 2280 O O . LYS A 1 285 ? -0.390 4.363 -27.292 1.00 92.81 285 LYS A O 1
ATOM 2285 N N . GLU A 1 286 ? -0.413 4.816 -25.093 1.00 91.44 286 GLU A N 1
ATOM 2286 C CA . GLU A 1 286 ? 0.447 5.993 -25.134 1.00 91.44 286 GLU A CA 1
ATOM 2287 C C . GLU A 1 286 ? 1.917 5.582 -25.122 1.00 91.44 286 GLU A C 1
ATOM 2289 O O . GLU A 1 286 ? 2.652 5.938 -26.039 1.00 91.44 286 GLU A O 1
ATOM 2294 N N . TYR A 1 287 ? 2.315 4.720 -24.184 1.00 90.25 287 TYR A N 1
ATOM 2295 C CA . TYR A 1 287 ? 3.691 4.227 -24.103 1.00 90.25 287 TYR A CA 1
ATOM 2296 C C . TYR A 1 287 ? 4.136 3.548 -25.415 1.00 90.25 287 TYR A C 1
ATOM 2298 O O . TYR A 1 287 ? 5.208 3.827 -25.949 1.00 90.25 287 TYR A O 1
ATOM 2306 N N . THR A 1 288 ? 3.293 2.684 -25.995 1.00 86.88 288 THR A N 1
ATOM 2307 C CA . THR A 1 288 ? 3.629 1.943 -27.230 1.00 86.88 288 THR A CA 1
ATOM 2308 C C . THR A 1 288 ? 3.562 2.768 -28.519 1.00 86.88 288 THR A C 1
ATOM 2310 O O . THR A 1 288 ? 4.094 2.322 -29.537 1.00 86.88 288 THR A O 1
ATOM 2313 N N . ARG A 1 289 ? 2.969 3.971 -28.488 1.00 87.38 289 ARG A N 1
ATOM 2314 C CA . ARG A 1 289 ? 3.043 4.957 -29.583 1.00 87.38 289 ARG A CA 1
ATOM 2315 C C . ARG A 1 289 ? 4.459 5.523 -29.720 1.00 87.38 289 ARG A C 1
ATOM 2317 O O . ARG A 1 289 ? 4.881 5.833 -30.829 1.00 87.38 289 ARG A O 1
ATOM 2324 N N . GLU A 1 290 ? 5.174 5.645 -28.605 1.00 85.12 290 GLU A N 1
ATOM 2325 C CA . GLU A 1 290 ? 6.546 6.163 -28.539 1.00 85.12 290 GLU A CA 1
ATOM 2326 C C . GLU A 1 290 ? 7.584 5.036 -28.615 1.00 85.12 290 GLU A C 1
ATOM 2328 O O . GLU A 1 290 ? 8.578 5.153 -29.330 1.00 85.12 290 GLU A O 1
ATOM 2333 N N . LEU A 1 291 ? 7.329 3.919 -27.926 1.00 85.19 291 LEU A N 1
ATOM 2334 C CA . LEU A 1 291 ? 8.229 2.768 -27.823 1.00 85.19 291 LEU A CA 1
ATOM 2335 C C . LEU A 1 291 ? 7.487 1.477 -28.224 1.00 85.19 291 LEU A C 1
ATOM 2337 O O . LEU A 1 291 ? 6.925 0.787 -27.366 1.00 85.19 291 LEU A O 1
ATOM 2341 N N . PRO A 1 292 ? 7.456 1.123 -29.526 1.00 84.25 292 PRO A N 1
ATOM 2342 C CA . PRO A 1 292 ? 6.683 -0.014 -30.022 1.00 84.25 292 PRO A CA 1
ATOM 2343 C C . PRO A 1 292 ? 7.037 -1.343 -29.344 1.00 84.25 292 PRO A C 1
ATOM 2345 O O . PRO A 1 292 ? 8.209 -1.661 -29.124 1.00 84.25 292 PRO A O 1
ATOM 2348 N N . GLN A 1 293 ? 6.017 -2.157 -29.058 1.00 87.56 293 GLN A N 1
ATOM 2349 C CA . GLN A 1 293 ? 6.209 -3.513 -28.543 1.00 87.56 293 GLN A CA 1
ATOM 2350 C C . GLN A 1 293 ? 6.770 -4.431 -29.639 1.00 87.56 293 GLN A C 1
ATOM 2352 O O . GLN A 1 293 ? 6.232 -4.498 -30.741 1.00 87.56 293 GLN A O 1
ATOM 2357 N N . ILE A 1 294 ? 7.820 -5.182 -29.304 1.00 88.50 294 ILE A N 1
ATOM 2358 C CA . ILE A 1 294 ? 8.518 -6.112 -30.209 1.00 88.50 294 ILE A CA 1
ATOM 2359 C C . ILE A 1 294 ? 8.469 -7.577 -29.747 1.00 88.50 294 ILE A C 1
ATOM 2361 O O . ILE A 1 294 ? 8.947 -8.461 -30.453 1.00 88.50 294 ILE A O 1
ATOM 2365 N N . GLY A 1 295 ? 7.896 -7.867 -28.573 1.00 85.56 295 GLY A N 1
ATOM 2366 C CA . GLY A 1 295 ? 7.659 -9.241 -28.125 1.00 85.56 295 GLY A CA 1
ATOM 2367 C C . GLY A 1 295 ? 7.357 -9.377 -26.633 1.00 85.56 295 GLY A C 1
ATOM 2368 O O . GLY A 1 295 ? 6.980 -8.411 -25.964 1.00 85.56 295 GLY A O 1
ATOM 2369 N N . LEU A 1 296 ? 7.542 -10.593 -26.112 1.00 84.56 296 LEU A N 1
ATOM 2370 C CA . LEU A 1 296 ? 7.503 -10.896 -24.679 1.00 84.56 296 LEU A CA 1
ATOM 2371 C C . LEU A 1 296 ? 8.893 -10.766 -24.039 1.00 84.56 296 LEU A C 1
ATOM 2373 O O . LEU A 1 296 ? 9.922 -11.055 -24.666 1.00 84.56 296 LEU A O 1
ATOM 2377 N N . GLY A 1 297 ? 8.907 -10.331 -22.780 1.00 73.19 297 GLY A N 1
ATOM 2378 C CA . GLY A 1 297 ? 10.089 -10.321 -21.924 1.00 73.19 297 GLY A CA 1
ATOM 2379 C C . GLY A 1 297 ? 10.497 -11.729 -21.499 1.00 73.19 297 GLY A C 1
ATOM 2380 O O . GLY A 1 297 ? 9.664 -12.629 -21.429 1.00 73.19 297 GLY A O 1
ATOM 2381 N N . TYR A 1 298 ? 11.784 -11.902 -21.203 1.00 71.69 298 TYR A N 1
ATOM 2382 C CA . TYR A 1 298 ? 12.247 -13.017 -20.380 1.00 71.69 298 TYR A CA 1
ATOM 2383 C C . TYR A 1 298 ? 12.414 -12.482 -18.953 1.00 71.69 298 TYR A C 1
ATOM 2385 O O . TYR A 1 298 ? 12.924 -11.371 -18.795 1.00 71.69 298 TYR A O 1
ATOM 2393 N N . ILE A 1 299 ? 11.954 -13.251 -17.965 1.00 62.06 299 ILE A N 1
ATOM 2394 C CA . ILE A 1 299 ? 12.145 -13.042 -16.523 1.00 62.06 299 ILE A CA 1
ATOM 2395 C C . ILE A 1 299 ? 12.752 -14.333 -15.977 1.00 62.06 299 ILE A C 1
ATOM 2397 O O . ILE A 1 299 ? 12.209 -15.393 -16.365 1.00 62.06 299 ILE A O 1
#

Secondary structure (DSSP, 8-state):
------------------------PPP-PPPPGGGG-TTTGGGSPPPPTT-GGGGSPPPPHHHHHHHHHHHHH-HHHHHHHTTSHHHHS---HHHHHHHHHHHHHHHH--HHHHHHHHHHHTSS-TTTSSS-HHHHHHHHHHTS-TTTTTS-GGGS-HHHHHHHH--TT-HHHHS-HHHHHHH--SHHHHHHHHHHH-EE--GGG--SSHHHHHHHSEE-HHHHHHHHHHHHHHTT--EEEEEEE-TTSSSEEEEEEEE-TTS-EEEE-SS-TTSTTS-SEEEHHHHHHHS-EEEEPP-

pLDDT: mean 87.98, std 15.88, range [38.16, 98.56]

Sequence (299 aa):
MKRTGRLLFLFLLFHVLMGSCATIQRTQPNVTALYRIPAIEAQLPPLEAKSPLLAREPLPPPVQALFQELYALDSSLALEIGKLPEFQGQPGQRQISALARFTDLIADATPEEKSNLANLLEVGQPEFRRYCVPLQAIFWLLEQDETYLKHNPLRYPLQDILNYAWDFTEESRWRDFEVVTDRLNSPELINYYERANFTYVSHGECPGSAKGIFKSKKGCCSDYTAFSVYCLRKAGYDAKAIKVVSPTGRAYHVVCEYEDRDGKKYIMDNSCRICGNGEGITEKKEYTRELPQIGLGYI